Protein AF-A0A2E0WZF7-F1 (afdb_monomer)

Foldseek 3Di:
DDDDDDQDWDWDPPPPPDDPPDDPPLLQDVVSIFTFDSALDFDHDGAADLVGRVDGFTKDKDKKKKKWFQLAAADPVCLVVLQVLLVVLVVLLQQQCNPPDPDRGSCQQFKAFFDDCDPPPDNSRRVSIRPDDCNRWWDDKDWDKDWDQDPPRRTTMMIIMIMTTTRTHIDTDPVRVFVSSLVSSLVSLCVVCVVPVVSSVSRRGPTIDMDIDPPPDPPPDCPSVNVVCVVVVVVVVVVPDDDDDDDD

Secondary structure (DSSP, 8-state):
-PPPP-----------TTS-S---SGGGSGGG---B-S-SEETTEE-EETTEEEEEPBPEEEEEEEEEEEEEE--GGGHHHHHHHHHHHHHHHHSTT-TT---S-GGGGGEEES---BTTB-HHHHHTTTT--HHHHEEEEEEEEEEEE-TTT-EEEEEEEEEEEESS-EEE-HHHHHHHHHHHHHHHHHHHTTT-HHHHHHH--S--EEEEE-----TTS--HHHHHHHHHHHHHHHTT--------

Solvent-accessible surface area (backbone atoms only — not comparable to full-atom values): 14689 Å² total; per-residue (Å²): 136,81,83,73,86,82,80,74,72,61,75,59,77,76,77,66,92,78,68,72,98,70,86,76,64,29,84,80,30,76,94,48,33,55,48,37,46,82,45,38,62,36,83,94,44,80,41,53,18,89,92,45,70,93,38,37,16,50,57,41,79,50,67,42,28,39,38,43,34,55,80,43,65,51,52,84,91,47,41,67,62,54,45,50,46,50,50,51,32,53,50,54,48,56,37,57,59,47,95,86,51,93,53,79,45,32,57,56,70,34,52,41,48,23,53,75,76,46,92,88,49,63,64,66,66,24,56,75,24,52,82,64,50,62,84,51,35,48,78,45,78,46,82,47,76,50,69,51,62,42,86,89,68,32,26,41,33,32,44,35,44,38,39,38,35,27,47,67,44,82,36,77,34,61,71,54,42,40,53,50,50,33,53,45,37,40,52,49,40,45,62,77,25,62,91,36,59,70,59,30,59,72,66,54,52,93,60,49,53,72,45,80,43,78,65,83,73,64,82,88,55,83,45,75,64,52,57,48,45,55,64,54,50,54,52,62,65,62,71,71,72,72,82,81,81,81,83,131

Radius of gyration: 24.02 Å; Cα contacts (8 Å, |Δi|>4): 352; chains: 1; bounding box: 95×45×54 Å

Mean predicted aligned error: 11.44 Å

Sequence (248 aa):
MSAGPSVRFQSVLARDRGAGRGDNGAWRYPGFVIQRAPATRLGDSDYYDPRNPNLPRRRVESNFHILFNTLKSVSFLERQKMMEILAETLQIMKDPGFPDDPNPNGIAQFVRFGGKAARGFDATHASSYRGDKFHDVVQDVDWAQSVEIGEQQNRLHAHVDLRFIHYSQIQIDIPKINQIFVRTFNRILRREFLHFPALASKYTLTKAFIHLGNNRNSVEAESNWDLIRRQYGQKATASTASPVKMET

pLDDT: mean 78.7, std 21.03, range [28.64, 98.19]

Structure (mmCIF, N/CA/C/O backbone):
data_AF-A0A2E0WZF7-F1
#
_entry.id   AF-A0A2E0WZF7-F1
#
loop_
_atom_site.group_PDB
_atom_site.id
_atom_site.type_symbol
_atom_site.label_atom_id
_atom_site.label_alt_id
_atom_site.label_comp_id
_atom_site.label_asym_id
_atom_site.label_entity_id
_atom_site.label_seq_id
_atom_site.pdbx_PDB_ins_code
_atom_site.Cartn_x
_atom_site.Cartn_y
_atom_site.Cartn_z
_atom_site.occupancy
_atom_site.B_iso_or_equiv
_atom_site.auth_seq_id
_atom_site.auth_comp_id
_atom_site.auth_asym_id
_atom_site.auth_atom_id
_atom_site.pdbx_PDB_model_num
ATOM 1 N N . MET A 1 1 ? -9.742 -23.984 -18.557 1.00 38.34 1 MET A N 1
ATOM 2 C CA . MET A 1 1 ? -8.677 -23.181 -17.920 1.00 38.34 1 MET A CA 1
ATOM 3 C C . MET A 1 1 ? -7.643 -22.860 -18.990 1.00 38.34 1 MET A C 1
ATOM 5 O O . MET A 1 1 ? -6.890 -23.744 -19.370 1.00 38.34 1 MET A O 1
ATOM 9 N N . SER A 1 2 ? -7.693 -21.665 -19.580 1.00 28.64 2 SER A N 1
ATOM 10 C CA . SER A 1 2 ? -6.757 -21.247 -20.632 1.00 28.64 2 SER A CA 1
ATOM 11 C C . SER A 1 2 ? -5.477 -20.705 -19.998 1.00 28.64 2 SER A C 1
ATOM 13 O O . SER A 1 2 ? -5.539 -19.753 -19.221 1.00 28.64 2 SER A O 1
ATOM 15 N N . ALA A 1 3 ? -4.330 -21.299 -20.326 1.00 34.09 3 ALA A N 1
ATOM 16 C CA . ALA A 1 3 ? -3.029 -20.736 -19.987 1.00 34.09 3 ALA A CA 1
ATOM 17 C C . ALA A 1 3 ? -2.897 -19.353 -20.648 1.00 34.09 3 ALA A C 1
ATOM 19 O O . ALA A 1 3 ? -3.030 -19.232 -21.866 1.00 34.09 3 ALA A O 1
ATOM 20 N N . GLY A 1 4 ? -2.697 -18.309 -19.840 1.00 31.27 4 GLY A N 1
ATOM 21 C CA . GLY A 1 4 ? -2.444 -16.957 -20.338 1.00 31.27 4 GLY A CA 1
ATOM 22 C C . GLY A 1 4 ? -1.153 -16.895 -21.170 1.00 31.27 4 GLY A C 1
ATOM 23 O O . GLY A 1 4 ? -0.277 -17.750 -21.014 1.00 31.27 4 GLY A O 1
ATOM 24 N N . PRO A 1 5 ? -1.018 -15.908 -22.072 1.00 35.44 5 PRO A N 1
ATOM 25 C CA . PRO A 1 5 ? 0.134 -15.801 -22.957 1.00 35.44 5 PRO A CA 1
ATOM 26 C C . PRO A 1 5 ? 1.440 -15.658 -22.162 1.00 35.44 5 PRO A C 1
ATOM 28 O O . PRO A 1 5 ? 1.591 -14.775 -21.319 1.00 35.44 5 PRO A O 1
ATOM 31 N N . SER A 1 6 ? 2.402 -16.534 -22.459 1.00 33.78 6 SER A N 1
ATOM 32 C CA . SER A 1 6 ? 3.768 -16.461 -21.940 1.00 33.78 6 SER A CA 1
ATOM 33 C C . SER A 1 6 ? 4.461 -15.213 -22.499 1.00 33.78 6 SER A C 1
ATOM 35 O O . SER A 1 6 ? 4.795 -15.149 -23.683 1.00 33.78 6 SER A O 1
ATOM 37 N N . VAL A 1 7 ? 4.663 -14.202 -21.653 1.00 42.97 7 VAL A N 1
ATOM 38 C CA . VAL A 1 7 ? 5.413 -12.991 -22.008 1.00 42.97 7 VAL A CA 1
ATOM 39 C C . VAL A 1 7 ? 6.904 -13.343 -22.057 1.00 42.97 7 VAL A C 1
ATOM 41 O O . VAL A 1 7 ? 7.538 -13.560 -21.025 1.00 42.97 7 VAL A O 1
ATOM 44 N N . ARG A 1 8 ? 7.482 -13.418 -23.263 1.00 42.34 8 ARG A N 1
ATOM 45 C CA . ARG A 1 8 ? 8.934 -13.572 -23.449 1.00 42.34 8 ARG A CA 1
ATOM 46 C C . ARG A 1 8 ? 9.635 -12.243 -23.157 1.00 42.34 8 ARG A C 1
ATOM 48 O O . ARG A 1 8 ? 9.437 -11.267 -23.875 1.00 42.34 8 ARG A O 1
ATOM 55 N N . PHE A 1 9 ? 10.482 -12.213 -22.131 1.00 46.19 9 PHE A N 1
ATOM 56 C CA . PHE A 1 9 ? 11.330 -11.058 -21.829 1.00 46.19 9 PHE A CA 1
ATOM 57 C C . PHE A 1 9 ? 12.478 -10.949 -22.841 1.00 46.19 9 PHE A C 1
ATOM 59 O O . PHE A 1 9 ? 13.204 -11.917 -23.068 1.00 46.19 9 PHE A O 1
ATOM 66 N N . GLN A 1 10 ? 12.684 -9.763 -23.421 1.00 48.94 10 GLN A N 1
ATOM 67 C CA . GLN A 1 10 ? 13.891 -9.473 -24.195 1.00 48.94 10 GLN A CA 1
ATOM 68 C C . GLN A 1 10 ? 15.062 -9.231 -23.232 1.00 48.94 10 GLN A C 1
ATOM 70 O O . GLN A 1 10 ? 15.169 -8.175 -22.607 1.00 48.94 10 GLN A O 1
ATOM 75 N N . SER A 1 11 ? 15.952 -10.214 -23.094 1.00 46.94 11 SER A N 1
ATOM 76 C CA . SER A 1 11 ? 17.229 -10.031 -22.404 1.00 46.94 11 SER A CA 1
ATOM 77 C C . SER A 1 11 ? 18.254 -9.456 -23.382 1.00 46.94 11 SER A C 1
ATOM 79 O O . SER A 1 11 ? 18.753 -10.172 -24.250 1.00 46.94 11 SER A O 1
ATOM 81 N N . VAL A 1 12 ? 18.604 -8.178 -23.242 1.00 51.38 12 VAL A N 1
ATOM 82 C CA . VAL A 1 12 ? 19.779 -7.632 -23.931 1.00 51.38 12 VAL A CA 1
ATOM 83 C C . VAL A 1 12 ? 20.997 -8.006 -23.094 1.00 51.38 12 VAL A C 1
ATOM 85 O O . VAL A 1 12 ? 21.219 -7.435 -22.027 1.00 51.38 12 VAL A O 1
ATOM 88 N N . LEU A 1 13 ? 21.765 -9.004 -23.539 1.00 42.78 13 LEU A N 1
ATOM 89 C CA . LEU A 1 13 ? 23.038 -9.348 -22.910 1.00 42.78 13 LEU A CA 1
ATOM 90 C C . LEU A 1 13 ? 23.959 -8.128 -22.982 1.00 42.78 13 LEU A C 1
ATOM 92 O O . LEU A 1 13 ? 24.438 -7.770 -24.054 1.00 42.78 13 LEU A O 1
ATOM 96 N N . ALA A 1 14 ? 24.241 -7.513 -21.833 1.00 46.62 14 ALA A N 1
ATOM 97 C CA . ALA A 1 14 ? 25.310 -6.534 -21.690 1.00 46.62 14 ALA A CA 1
ATOM 98 C C . ALA A 1 14 ? 26.666 -7.261 -21.780 1.00 46.62 14 ALA A C 1
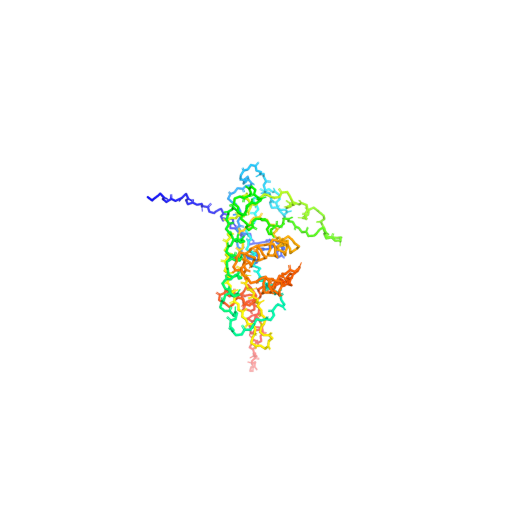ATOM 100 O O . ALA A 1 14 ? 27.359 -7.458 -20.785 1.00 46.62 14 ALA A O 1
ATOM 101 N N . ARG A 1 15 ? 27.020 -7.745 -22.973 1.00 42.47 15 ARG A N 1
ATOM 102 C CA . ARG A 1 15 ? 28.336 -8.316 -23.286 1.00 42.47 15 ARG A CA 1
ATOM 103 C C . ARG A 1 15 ? 29.198 -7.297 -24.031 1.00 42.47 15 ARG A C 1
ATOM 105 O O . ARG A 1 15 ? 29.823 -7.639 -25.020 1.00 42.47 15 ARG A O 1
ATOM 112 N N . ASP A 1 16 ? 29.305 -6.084 -23.499 1.00 43.00 16 ASP A N 1
ATOM 113 C CA . ASP A 1 16 ? 30.418 -5.200 -23.851 1.00 43.00 16 ASP A CA 1
ATOM 114 C C . ASP A 1 16 ? 31.518 -5.348 -22.801 1.00 43.00 16 ASP A C 1
ATOM 116 O O . ASP A 1 16 ? 31.585 -4.636 -21.798 1.00 43.00 16 ASP A O 1
ATOM 120 N N . ARG A 1 17 ? 32.398 -6.328 -23.034 1.00 41.16 17 ARG A N 1
ATOM 121 C CA . ARG A 1 17 ? 33.702 -6.425 -22.367 1.00 41.16 17 ARG A CA 1
ATOM 122 C C . ARG A 1 17 ? 34.611 -5.335 -22.948 1.00 41.16 17 ARG A C 1
ATOM 124 O O . ARG A 1 17 ? 35.460 -5.628 -23.778 1.00 41.16 17 ARG A O 1
ATOM 131 N N . GLY A 1 18 ? 34.408 -4.080 -22.561 1.00 39.91 18 GLY A N 1
ATOM 132 C CA . GLY A 1 18 ? 35.281 -2.996 -23.027 1.00 39.91 18 GLY A CA 1
ATOM 133 C C . GLY A 1 18 ? 34.852 -1.579 -22.663 1.00 39.91 18 GLY A C 1
ATOM 134 O O . GLY A 1 18 ? 35.700 -0.696 -22.605 1.00 39.91 18 GLY A O 1
ATOM 135 N N . ALA A 1 19 ? 33.578 -1.344 -22.349 1.00 40.78 19 ALA A N 1
ATOM 136 C CA . ALA A 1 19 ? 33.143 -0.047 -21.847 1.00 40.78 19 ALA A CA 1
ATOM 137 C C . ALA A 1 19 ? 33.387 0.027 -20.333 1.00 40.78 19 ALA A C 1
ATOM 139 O O . ALA A 1 19 ? 33.004 -0.876 -19.587 1.00 40.78 19 ALA A O 1
ATOM 140 N N . GLY A 1 20 ? 34.058 1.088 -19.881 1.00 40.59 20 GLY A N 1
ATOM 141 C CA . GLY A 1 20 ? 34.338 1.342 -18.470 1.00 40.59 20 GLY A CA 1
ATOM 142 C C . GLY A 1 20 ? 33.088 1.270 -17.586 1.00 40.59 20 GLY A C 1
ATOM 143 O O . GLY A 1 20 ? 31.959 1.264 -18.069 1.00 40.59 20 GLY A O 1
ATOM 144 N N . ARG A 1 21 ? 33.298 1.220 -1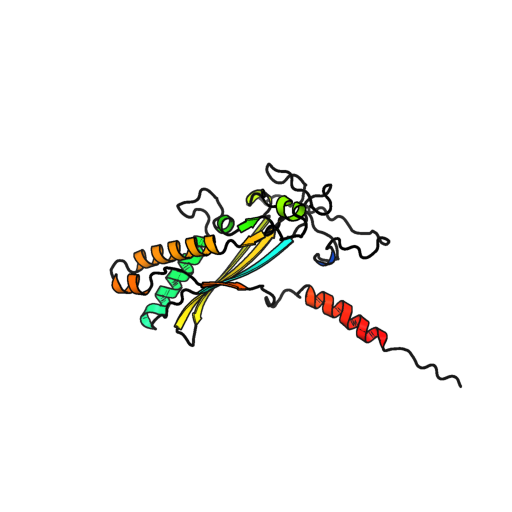6.265 1.00 44.16 21 ARG A N 1
ATOM 145 C CA . ARG A 1 21 ? 32.261 1.229 -15.213 1.00 44.16 21 ARG A CA 1
ATOM 146 C C . ARG A 1 21 ? 31.427 2.528 -15.219 1.00 44.16 21 ARG A C 1
ATOM 148 O O . ARG A 1 21 ? 31.430 3.275 -14.249 1.00 44.16 21 ARG A O 1
ATOM 155 N N . GLY A 1 22 ? 30.720 2.800 -16.307 1.00 45.97 22 GLY A N 1
ATOM 156 C CA . GLY A 1 22 ? 29.803 3.911 -16.494 1.00 45.97 22 GLY A CA 1
ATOM 157 C C . GLY A 1 22 ? 28.383 3.463 -16.183 1.00 45.97 22 GLY A C 1
ATOM 158 O O . GLY A 1 22 ? 27.680 2.942 -17.039 1.00 45.97 22 GLY A O 1
ATOM 159 N N . ASP A 1 23 ? 28.017 3.574 -14.911 1.00 58.59 23 ASP A N 1
ATOM 160 C CA . ASP A 1 23 ? 26.785 4.190 -14.394 1.00 58.59 23 ASP A CA 1
ATOM 161 C C . ASP A 1 23 ? 25.401 3.924 -15.044 1.00 58.59 23 ASP A C 1
ATOM 163 O O . ASP A 1 23 ? 24.409 4.604 -14.769 1.00 58.59 23 ASP A O 1
ATOM 167 N N . ASN A 1 24 ? 25.247 2.869 -15.841 1.00 67.38 24 ASN A N 1
ATOM 168 C CA . ASN A 1 24 ? 23.956 2.491 -16.419 1.00 67.38 24 ASN A CA 1
ATOM 169 C C . ASN A 1 24 ? 23.029 1.798 -15.412 1.00 67.38 24 ASN A C 1
ATOM 171 O O . ASN A 1 24 ? 21.985 1.295 -15.802 1.00 67.38 24 ASN A O 1
ATOM 175 N N . GLY A 1 25 ? 23.361 1.745 -14.119 1.00 72.12 25 GLY A N 1
ATOM 176 C CA . GLY A 1 25 ? 22.507 1.150 -13.081 1.00 72.12 25 GLY A CA 1
ATOM 177 C C . GLY A 1 25 ? 22.297 -0.369 -13.191 1.00 72.12 25 GLY A C 1
ATOM 178 O O . GLY A 1 25 ? 21.437 -0.905 -12.497 1.00 72.12 25 GLY A O 1
ATOM 179 N N . ALA A 1 26 ? 23.069 -1.064 -14.035 1.00 81.00 26 ALA A N 1
ATOM 180 C CA . ALA A 1 26 ? 22.943 -2.504 -14.292 1.00 81.00 26 ALA A CA 1
ATOM 181 C C . ALA A 1 26 ? 23.199 -3.382 -13.050 1.00 81.00 26 ALA A C 1
ATOM 183 O O . ALA A 1 26 ? 22.660 -4.477 -12.949 1.00 81.00 26 ALA A O 1
ATOM 184 N N . TRP A 1 27 ? 23.949 -2.875 -12.065 1.00 80.38 27 TRP A N 1
ATOM 185 C CA . TRP A 1 27 ? 24.192 -3.533 -10.773 1.00 80.38 27 TRP A CA 1
ATOM 186 C C . TRP A 1 27 ? 22.916 -3.826 -9.968 1.00 80.38 27 TRP A C 1
ATOM 188 O O . TRP A 1 27 ? 22.936 -4.627 -9.041 1.00 80.38 27 TRP A O 1
ATOM 198 N N . ARG A 1 28 ? 21.792 -3.184 -10.306 1.00 78.94 28 ARG A N 1
ATOM 199 C CA . ARG A 1 28 ? 20.495 -3.420 -9.658 1.00 78.94 28 ARG A CA 1
ATOM 200 C C . ARG A 1 28 ? 19.806 -4.704 -10.117 1.00 78.94 28 ARG A C 1
ATOM 202 O O . ARG A 1 28 ? 18.782 -5.055 -9.548 1.00 78.94 28 ARG A O 1
ATOM 209 N N . TYR A 1 29 ? 20.332 -5.362 -11.148 1.00 80.44 29 TYR A N 1
ATOM 210 C CA . TYR A 1 29 ? 19.664 -6.460 -11.831 1.00 80.44 29 TYR A CA 1
ATOM 211 C C . TYR A 1 29 ? 20.433 -7.775 -11.664 1.00 80.44 29 TYR A C 1
ATOM 213 O O . TYR A 1 29 ? 21.671 -7.759 -11.670 1.00 80.44 29 TYR A O 1
ATOM 221 N N . PRO A 1 30 ? 19.729 -8.920 -11.589 1.00 78.69 30 PRO A N 1
ATOM 222 C CA . PRO A 1 30 ? 20.363 -10.232 -11.570 1.00 78.69 30 PRO A CA 1
ATOM 223 C C . PRO A 1 30 ? 21.321 -10.421 -12.751 1.00 78.69 30 PRO A C 1
ATOM 225 O O . PRO A 1 30 ? 20.999 -10.095 -13.895 1.00 78.69 30 PRO A O 1
ATOM 228 N N . GLY A 1 31 ? 22.525 -10.922 -12.470 1.00 83.25 31 GLY A N 1
ATOM 229 C CA . GLY A 1 31 ? 23.551 -11.154 -13.491 1.00 83.25 31 GLY A CA 1
ATOM 230 C C . GLY A 1 31 ? 24.061 -9.890 -14.194 1.00 83.25 31 GLY A C 1
ATOM 231 O O . GLY A 1 31 ? 24.689 -10.010 -15.241 1.00 83.25 31 GLY A O 1
ATOM 232 N N . PHE A 1 32 ? 23.800 -8.693 -13.649 1.00 82.94 32 PHE A N 1
ATOM 233 C CA . PHE A 1 32 ? 24.121 -7.401 -14.272 1.00 82.94 32 PHE A CA 1
ATOM 234 C C . PHE A 1 32 ? 23.428 -7.177 -15.630 1.00 82.94 32 PHE A C 1
ATOM 236 O O . PHE A 1 32 ? 23.879 -6.364 -16.439 1.00 82.94 32 PHE A O 1
ATOM 243 N N . VAL A 1 33 ? 22.318 -7.880 -15.889 1.00 85.31 33 VAL A N 1
ATOM 244 C CA . VAL A 1 33 ? 21.546 -7.773 -17.135 1.00 85.31 33 VAL A CA 1
ATOM 245 C C . VAL A 1 33 ? 20.298 -6.933 -16.889 1.00 85.31 33 VAL A C 1
ATOM 247 O O . VAL A 1 33 ? 19.392 -7.355 -16.174 1.00 85.31 33 VAL A O 1
ATOM 250 N N . ILE A 1 34 ? 20.230 -5.745 -17.498 1.00 88.00 34 ILE A N 1
ATOM 251 C CA . ILE A 1 34 ? 19.054 -4.870 -17.388 1.00 88.00 34 ILE A CA 1
ATOM 252 C C . ILE A 1 34 ? 17.847 -5.584 -17.995 1.00 88.00 34 ILE A C 1
ATOM 254 O O . ILE A 1 34 ? 17.781 -5.817 -19.201 1.00 88.00 34 ILE A O 1
ATOM 258 N N . GLN A 1 35 ? 16.873 -5.884 -17.145 1.00 91.06 35 GLN A N 1
ATOM 259 C CA . GLN A 1 35 ? 15.567 -6.369 -17.565 1.00 91.06 35 GLN A CA 1
ATOM 260 C C . GLN A 1 35 ? 14.732 -5.184 -18.048 1.00 91.06 35 GLN A C 1
ATOM 262 O O . GLN A 1 35 ? 14.759 -4.110 -17.442 1.00 91.06 35 GLN A O 1
ATOM 267 N N . ARG A 1 36 ? 13.997 -5.366 -19.144 1.00 93.31 36 ARG A N 1
ATOM 268 C CA . ARG A 1 36 ? 13.221 -4.305 -19.792 1.00 93.31 36 ARG A CA 1
ATOM 269 C C . ARG A 1 36 ? 11.763 -4.705 -19.968 1.00 93.31 36 ARG A C 1
ATOM 271 O O . ARG A 1 36 ? 11.427 -5.888 -19.925 1.00 93.31 36 ARG A O 1
ATOM 278 N N . ALA A 1 37 ? 10.929 -3.695 -20.170 1.00 95.44 37 ALA A N 1
ATOM 279 C CA . ALA A 1 37 ? 9.592 -3.848 -20.707 1.00 95.44 37 ALA A CA 1
ATOM 280 C C . ALA A 1 37 ? 9.645 -4.601 -22.051 1.00 95.44 37 ALA A C 1
ATOM 282 O O . ALA A 1 37 ? 10.644 -4.493 -22.772 1.00 95.44 37 ALA A O 1
ATOM 283 N N . PRO A 1 38 ? 8.591 -5.356 -22.403 1.00 95.25 38 PRO A N 1
ATOM 284 C CA . PRO A 1 38 ? 8.569 -6.153 -23.630 1.00 95.25 38 PRO A CA 1
ATOM 285 C C . PRO A 1 38 ? 8.631 -5.301 -24.909 1.00 95.25 38 PRO A C 1
ATOM 287 O O . PRO A 1 38 ? 9.114 -5.781 -25.931 1.00 95.25 38 PRO A O 1
ATOM 290 N N . ALA A 1 39 ? 8.164 -4.051 -24.849 1.00 96.62 39 ALA A N 1
ATOM 291 C CA . ALA A 1 39 ? 8.200 -3.079 -25.936 1.00 96.62 39 ALA A CA 1
ATOM 292 C C . ALA A 1 39 ? 8.249 -1.649 -25.374 1.00 96.62 39 ALA A C 1
ATOM 294 O O . ALA A 1 39 ? 8.017 -1.434 -24.183 1.00 96.62 39 ALA A O 1
ATOM 295 N N . THR A 1 40 ? 8.556 -0.671 -26.230 1.00 95.19 40 THR A N 1
ATOM 296 C CA . THR A 1 40 ? 8.423 0.757 -25.896 1.00 95.19 40 THR A CA 1
ATOM 297 C C . THR A 1 40 ? 6.957 1.152 -25.766 1.00 95.19 40 THR A C 1
ATOM 299 O O . THR A 1 40 ? 6.612 1.901 -24.863 1.00 95.19 40 THR A O 1
ATOM 302 N N . ARG A 1 41 ? 6.077 0.602 -26.603 1.00 96.38 41 ARG A N 1
ATOM 303 C CA . ARG A 1 41 ? 4.633 0.818 -26.505 1.00 96.38 41 ARG A CA 1
ATOM 304 C C . ARG A 1 41 ? 4.009 -0.119 -25.471 1.00 96.38 41 ARG A C 1
ATOM 306 O O . ARG A 1 41 ? 4.065 -1.336 -25.645 1.00 96.38 41 ARG A O 1
ATOM 313 N N . LEU A 1 42 ? 3.407 0.440 -24.422 1.00 93.62 42 LEU A N 1
ATOM 314 C CA . LEU A 1 42 ? 2.636 -0.294 -23.411 1.00 93.62 42 LEU A CA 1
ATOM 315 C C . LEU A 1 42 ? 1.230 0.309 -23.359 1.00 93.62 42 LEU A C 1
ATOM 317 O O . LEU A 1 42 ? 1.088 1.519 -23.196 1.00 93.62 42 LEU A O 1
ATOM 321 N N . GLY A 1 43 ? 0.206 -0.521 -23.564 1.00 91.38 43 GLY A N 1
ATOM 322 C CA . GLY A 1 43 ? -1.157 -0.033 -23.781 1.00 91.38 43 GLY A CA 1
ATOM 323 C C . GLY A 1 43 ? -1.220 0.955 -24.951 1.00 91.38 43 GLY A C 1
ATOM 324 O O . GLY A 1 43 ? -0.795 0.644 -26.070 1.00 91.38 43 GLY A O 1
ATOM 325 N N . ASP A 1 44 ? -1.710 2.161 -24.674 1.00 91.12 44 ASP A N 1
ATOM 326 C CA . ASP A 1 44 ? -1.920 3.209 -25.682 1.00 91.12 44 ASP A CA 1
ATOM 327 C C . ASP A 1 44 ? -0.787 4.240 -25.763 1.00 91.12 44 ASP A C 1
ATOM 329 O O . ASP A 1 44 ? -0.874 5.178 -26.558 1.00 91.12 44 ASP A O 1
ATOM 333 N N . SER A 1 45 ? 0.263 4.099 -24.951 1.00 94.31 45 SER A N 1
ATOM 334 C CA . SER A 1 45 ? 1.306 5.120 -24.815 1.00 94.31 45 SER A CA 1
ATOM 335 C C . SER A 1 45 ? 2.706 4.545 -25.056 1.00 94.31 45 SER A C 1
ATOM 337 O O . SER A 1 45 ? 2.969 3.365 -24.811 1.00 94.31 45 SER A O 1
ATOM 339 N N . ASP A 1 46 ? 3.627 5.398 -25.507 1.00 95.38 46 ASP A N 1
ATOM 340 C CA . ASP A 1 46 ? 5.035 5.034 -25.661 1.00 95.38 46 ASP A CA 1
ATOM 341 C C . ASP A 1 46 ? 5.853 5.428 -24.423 1.00 95.38 46 ASP A C 1
ATOM 343 O O . ASP A 1 46 ? 5.832 6.568 -23.956 1.00 95.38 46 ASP A O 1
ATOM 347 N N . TYR A 1 47 ? 6.622 4.469 -23.919 1.00 93.75 47 TYR A N 1
ATOM 348 C CA . TYR A 1 47 ? 7.427 4.550 -22.712 1.00 93.75 47 TYR A CA 1
ATOM 349 C C . TYR A 1 47 ? 8.882 4.184 -23.009 1.00 93.75 47 TYR A C 1
ATOM 351 O O . TYR A 1 47 ? 9.250 3.016 -23.173 1.00 93.75 47 TYR A O 1
ATOM 359 N N . TYR A 1 48 ? 9.739 5.200 -22.994 1.00 94.12 48 TYR A N 1
ATOM 360 C CA . TYR A 1 48 ? 11.170 5.062 -23.253 1.00 94.12 48 TYR A CA 1
ATOM 361 C C . TYR A 1 48 ? 11.991 5.142 -21.965 1.00 94.12 48 TYR A C 1
ATOM 363 O O . TYR A 1 48 ? 11.600 5.795 -20.991 1.00 94.12 48 TYR A O 1
ATOM 371 N N . ASP A 1 49 ? 13.130 4.448 -21.942 1.00 90.38 49 ASP A N 1
ATOM 372 C CA . ASP A 1 49 ? 14.118 4.548 -20.867 1.00 90.38 49 ASP A CA 1
ATOM 373 C C . ASP A 1 49 ? 14.728 5.964 -20.864 1.00 90.38 49 ASP A C 1
ATOM 375 O O . ASP A 1 49 ? 15.383 6.337 -21.836 1.00 90.38 49 ASP A O 1
ATOM 379 N N . PRO A 1 50 ? 14.585 6.767 -19.793 1.00 85.31 50 PRO A N 1
ATOM 380 C CA . PRO A 1 50 ? 15.082 8.147 -19.795 1.00 85.31 50 PRO A CA 1
ATOM 381 C C . PRO A 1 50 ? 16.609 8.239 -19.868 1.00 85.31 50 PRO A C 1
ATOM 383 O O . PRO A 1 50 ? 17.144 9.300 -20.162 1.00 85.31 50 PRO A O 1
ATOM 386 N N . ARG A 1 51 ? 17.330 7.142 -19.602 1.00 84.06 51 ARG A N 1
ATOM 387 C CA . ARG A 1 51 ? 18.789 7.081 -19.768 1.00 84.06 51 ARG A CA 1
ATOM 388 C C . ARG A 1 51 ? 19.210 6.579 -21.148 1.00 84.06 51 ARG A C 1
ATOM 390 O O . ARG A 1 51 ? 20.372 6.719 -21.508 1.00 84.06 51 ARG A O 1
ATOM 397 N N . ASN A 1 52 ? 18.307 5.940 -21.888 1.00 87.62 52 ASN A N 1
ATOM 398 C CA . ASN A 1 52 ? 18.534 5.518 -23.265 1.00 87.62 52 ASN A CA 1
ATOM 399 C C . ASN A 1 52 ? 17.199 5.566 -24.026 1.00 87.62 52 ASN A C 1
ATOM 401 O O . ASN A 1 52 ? 16.503 4.548 -24.090 1.00 87.62 52 ASN A O 1
ATOM 405 N N . PRO A 1 53 ? 16.841 6.732 -24.595 1.00 88.06 53 PRO A N 1
ATOM 406 C CA . PRO A 1 53 ? 15.521 6.965 -25.180 1.00 88.06 53 PRO A CA 1
ATOM 407 C C . PRO A 1 53 ? 15.152 6.047 -26.347 1.00 88.06 53 PRO A C 1
ATOM 409 O O . PRO A 1 53 ? 13.996 6.007 -26.731 1.00 88.06 53 PRO A O 1
ATOM 412 N N . ASN A 1 54 ? 16.098 5.288 -26.905 1.00 91.88 54 ASN A N 1
ATOM 413 C CA . ASN A 1 54 ? 15.834 4.345 -27.994 1.00 91.88 54 ASN A CA 1
ATOM 414 C C . ASN A 1 54 ? 15.462 2.940 -27.498 1.00 91.88 54 ASN A C 1
ATOM 416 O O . ASN A 1 54 ? 15.236 2.041 -28.305 1.00 91.88 54 ASN A O 1
ATOM 420 N N . LEU A 1 55 ? 15.443 2.717 -26.181 1.00 93.44 55 LEU A N 1
ATOM 421 C CA . LEU A 1 55 ? 15.182 1.411 -25.587 1.00 93.44 55 LEU A CA 1
ATOM 422 C C . LEU A 1 55 ? 13.900 1.414 -24.743 1.00 93.44 55 LEU A C 1
ATOM 424 O O . LEU A 1 55 ? 13.585 2.421 -24.100 1.00 93.44 55 LEU A O 1
ATOM 428 N N . PRO A 1 56 ? 13.198 0.264 -24.661 1.00 95.56 56 PRO A N 1
ATOM 429 C CA . PRO A 1 56 ? 12.099 0.085 -23.723 1.00 95.56 56 PRO A CA 1
ATOM 430 C C . PRO A 1 56 ? 12.535 0.372 -22.289 1.00 95.56 56 PRO A C 1
ATOM 432 O O . PRO A 1 56 ? 13.687 0.113 -21.905 1.00 95.56 56 PRO A O 1
ATOM 435 N N . ARG A 1 57 ? 11.597 0.857 -21.473 1.00 93.56 57 ARG A N 1
ATOM 436 C CA . ARG A 1 57 ? 11.847 1.130 -20.057 1.00 93.56 57 ARG A CA 1
ATOM 437 C C . ARG A 1 57 ? 12.354 -0.082 -19.298 1.00 93.56 57 ARG A C 1
ATOM 439 O O . ARG A 1 57 ? 12.112 -1.233 -19.649 1.00 93.56 57 ARG A O 1
ATOM 446 N N . ARG A 1 58 ? 13.084 0.194 -18.225 1.00 93.81 58 ARG A N 1
ATOM 447 C CA . ARG A 1 58 ? 13.685 -0.841 -17.388 1.00 93.81 58 ARG A CA 1
ATOM 448 C C . ARG A 1 58 ? 12.666 -1.365 -16.388 1.00 93.81 58 ARG A C 1
ATOM 450 O O . ARG A 1 58 ? 11.885 -0.587 -15.848 1.00 93.81 58 ARG A O 1
ATOM 457 N N . ARG A 1 59 ? 12.708 -2.668 -16.130 1.00 93.75 59 ARG A N 1
ATOM 458 C CA . ARG A 1 59 ? 11.921 -3.321 -15.084 1.00 93.75 59 ARG A CA 1
ATOM 459 C C . ARG A 1 59 ? 12.505 -2.963 -13.721 1.00 93.75 59 ARG A C 1
ATOM 461 O O . ARG A 1 59 ? 13.691 -3.149 -13.488 1.00 93.75 59 ARG A O 1
ATOM 468 N N . VAL A 1 60 ? 11.683 -2.465 -12.816 1.00 91.25 60 VAL A N 1
ATOM 469 C CA . VAL A 1 60 ? 12.078 -2.076 -11.464 1.00 91.25 60 VAL A CA 1
ATOM 470 C C . VAL A 1 60 ? 11.171 -2.782 -10.471 1.00 91.25 60 VAL A C 1
ATOM 472 O O . VAL A 1 60 ? 9.984 -2.978 -10.727 1.00 91.25 60 VAL A O 1
ATOM 475 N N . GLU A 1 61 ? 11.754 -3.169 -9.344 1.00 91.62 61 GLU A N 1
ATOM 476 C CA . GLU A 1 61 ? 11.018 -3.635 -8.180 1.00 91.62 61 GLU A CA 1
ATOM 477 C C . GLU A 1 61 ? 11.096 -2.568 -7.084 1.00 91.62 61 GLU A C 1
ATOM 479 O O . GLU A 1 61 ? 12.191 -2.114 -6.737 1.00 91.62 61 GLU A O 1
ATOM 484 N N . SER A 1 62 ? 9.940 -2.154 -6.566 1.00 90.31 62 SER A N 1
ATOM 485 C CA . SER A 1 62 ? 9.836 -1.208 -5.452 1.00 90.31 62 SER A CA 1
ATOM 486 C C . SER A 1 62 ? 9.089 -1.850 -4.296 1.00 90.31 62 SER A C 1
ATOM 488 O O . SER A 1 62 ? 7.979 -2.342 -4.477 1.00 90.31 62 SER A O 1
ATOM 490 N N . ASN A 1 63 ? 9.691 -1.793 -3.110 1.00 92.56 63 ASN A N 1
ATOM 491 C CA . ASN A 1 63 ? 9.146 -2.347 -1.877 1.00 92.56 63 ASN A CA 1
ATOM 492 C C . ASN A 1 63 ? 8.868 -1.212 -0.884 1.00 92.56 63 ASN A C 1
ATOM 494 O O . ASN A 1 63 ? 9.758 -0.406 -0.597 1.00 92.56 63 ASN A O 1
ATOM 498 N N . PHE A 1 64 ? 7.650 -1.152 -0.354 1.00 92.12 64 PHE A N 1
ATOM 499 C CA . PHE A 1 64 ? 7.210 -0.147 0.610 1.00 92.12 64 PHE A CA 1
ATOM 500 C C . PHE A 1 64 ? 6.648 -0.836 1.848 1.00 92.12 64 PHE A C 1
ATOM 502 O O . PHE A 1 64 ? 5.756 -1.667 1.730 1.00 92.12 64 PHE A O 1
ATOM 509 N N . HIS A 1 65 ? 7.135 -0.445 3.026 1.00 94.81 65 HIS A N 1
ATOM 510 C CA . HIS A 1 65 ? 6.507 -0.810 4.291 1.00 94.81 65 HIS A CA 1
ATOM 511 C C . HIS A 1 65 ? 5.689 0.378 4.792 1.00 94.81 65 HIS A C 1
ATOM 513 O O . HIS A 1 65 ? 6.232 1.471 4.987 1.00 94.81 65 HIS A O 1
ATOM 519 N N . ILE A 1 66 ? 4.391 0.185 4.986 1.00 94.75 66 ILE A N 1
ATOM 520 C CA . ILE A 1 66 ? 3.466 1.219 5.441 1.00 94.75 66 ILE A CA 1
ATOM 521 C C . ILE A 1 66 ? 2.917 0.813 6.803 1.00 94.75 66 ILE A C 1
ATOM 523 O O . ILE A 1 66 ? 2.173 -0.155 6.923 1.00 94.75 66 ILE A O 1
ATOM 527 N N . LEU A 1 67 ? 3.249 1.598 7.824 1.00 96.06 67 LEU A N 1
ATOM 528 C CA . LEU A 1 67 ? 2.648 1.477 9.147 1.00 96.06 67 LEU A CA 1
ATOM 529 C C . LEU A 1 67 ? 1.482 2.458 9.263 1.00 96.06 67 LEU A C 1
ATOM 531 O O . LEU A 1 67 ? 1.682 3.668 9.153 1.00 96.06 67 LEU A O 1
ATOM 535 N N . PHE A 1 68 ? 0.294 1.944 9.554 1.00 96.44 68 PHE A N 1
ATOM 536 C CA . PHE A 1 68 ? -0.899 2.706 9.901 1.00 96.44 68 PHE A CA 1
ATOM 537 C C . PHE A 1 68 ? -1.076 2.714 11.414 1.00 96.44 68 PHE A C 1
ATOM 539 O O . PHE A 1 68 ? -1.442 1.703 12.007 1.00 96.44 68 PHE A O 1
ATOM 546 N N . ASN A 1 69 ? -0.861 3.861 12.053 1.00 95.31 69 ASN A N 1
ATOM 547 C CA . ASN A 1 69 ? -1.086 4.017 13.485 1.00 95.31 69 ASN A CA 1
ATOM 548 C C . ASN A 1 69 ? -2.324 4.885 13.745 1.00 95.31 69 ASN A C 1
ATOM 550 O O . ASN A 1 69 ? -2.364 6.068 13.395 1.00 95.31 69 ASN A O 1
ATOM 554 N N . THR A 1 70 ? -3.339 4.293 14.376 1.00 95.75 70 THR A N 1
ATOM 555 C CA . THR A 1 70 ? -4.603 4.978 14.693 1.00 95.75 70 THR A CA 1
ATOM 556 C C . THR A 1 70 ? -4.504 5.894 15.917 1.00 95.75 70 THR A C 1
ATOM 558 O O . THR A 1 70 ? -5.388 6.718 16.143 1.00 95.75 70 THR A O 1
ATOM 561 N N . LEU A 1 71 ? -3.453 5.733 16.732 1.00 94.12 71 LEU A N 1
ATOM 562 C CA . LEU A 1 71 ? -3.296 6.291 18.081 1.00 94.12 71 LEU A CA 1
ATOM 563 C C . LEU A 1 71 ? -4.412 5.933 19.075 1.00 94.12 71 LEU A C 1
ATOM 565 O O . LEU A 1 71 ? -4.433 6.460 20.189 1.00 94.12 71 LEU A O 1
ATOM 569 N N . LYS A 1 72 ? -5.335 5.037 18.715 1.00 95.69 72 LYS A N 1
ATOM 570 C CA . LYS A 1 72 ? -6.438 4.644 19.588 1.00 95.69 72 LYS A CA 1
ATOM 571 C C . LYS A 1 72 ? -6.002 3.506 20.493 1.00 95.69 72 LYS A C 1
ATOM 573 O O . LYS A 1 72 ? -5.597 2.454 20.008 1.00 95.69 72 LYS A O 1
ATOM 578 N N . SER A 1 73 ? -6.104 3.729 21.802 1.00 96.62 73 SER A N 1
ATOM 579 C CA . SER A 1 73 ? -5.923 2.675 22.798 1.00 96.62 73 SER A CA 1
ATOM 580 C C . SER A 1 73 ? -7.197 1.832 22.899 1.00 96.62 73 SER A C 1
ATOM 582 O O . SER A 1 73 ? -8.308 2.373 22.942 1.00 96.62 73 SER A O 1
ATOM 584 N N . VAL A 1 74 ? -7.051 0.512 22.894 1.00 96.12 74 VAL A N 1
ATOM 585 C CA . VAL A 1 74 ? -8.161 -0.444 22.841 1.00 96.12 74 VAL A CA 1
ATOM 586 C C . VAL A 1 74 ? -8.216 -1.242 24.138 1.00 96.12 74 VAL A C 1
ATOM 588 O O . VAL A 1 74 ? -7.214 -1.831 24.549 1.00 96.12 74 VAL A O 1
ATOM 591 N N . SER A 1 75 ? -9.378 -1.261 24.800 1.00 96.12 75 SER A N 1
ATOM 592 C CA . SER A 1 75 ? -9.544 -2.078 26.006 1.00 96.12 75 SER A CA 1
ATOM 593 C C . SER A 1 75 ? -9.604 -3.559 25.649 1.00 96.12 75 SER A C 1
ATOM 595 O O . SER A 1 75 ? -9.935 -3.912 24.519 1.00 96.12 75 SER A O 1
ATOM 597 N N . PHE A 1 76 ? -9.329 -4.431 26.622 1.00 94.88 76 PHE A N 1
ATOM 598 C CA . PHE A 1 76 ? -9.345 -5.885 26.438 1.00 94.88 76 PHE A CA 1
ATOM 599 C C . PHE A 1 76 ? -10.633 -6.397 25.767 1.00 94.88 76 PHE A C 1
ATOM 601 O O . PHE A 1 76 ? -10.558 -7.182 24.826 1.00 94.88 76 PHE A O 1
ATOM 608 N N . LEU A 1 77 ? -11.794 -5.889 26.193 1.00 95.38 77 LEU A N 1
ATOM 609 C CA . LEU A 1 77 ? -13.107 -6.302 25.684 1.00 95.38 77 LEU A CA 1
ATOM 610 C C . LEU A 1 77 ? -13.349 -5.882 24.225 1.00 95.38 77 LEU A C 1
ATOM 612 O O . LEU A 1 77 ? -14.113 -6.524 23.515 1.00 95.38 77 LEU A O 1
ATOM 616 N N . GLU A 1 78 ? -12.699 -4.810 23.770 1.00 95.44 78 GLU A N 1
ATOM 617 C CA . GLU A 1 78 ? -12.890 -4.239 22.431 1.00 95.44 78 GLU A CA 1
ATOM 618 C C . GLU A 1 78 ? -11.849 -4.760 21.419 1.00 95.44 78 GLU A C 1
ATOM 620 O O . GLU A 1 78 ? -12.017 -4.557 20.216 1.00 95.44 78 GLU A O 1
ATOM 625 N N . ARG A 1 79 ? -10.774 -5.431 21.875 1.00 95.44 79 ARG A N 1
ATOM 626 C CA . ARG A 1 79 ? -9.597 -5.789 21.052 1.00 95.44 79 ARG A CA 1
ATOM 627 C C . ARG A 1 79 ? -9.954 -6.523 19.769 1.00 95.44 79 ARG A C 1
ATOM 629 O O . ARG A 1 79 ? -9.596 -6.062 18.688 1.00 95.44 79 ARG A O 1
ATOM 636 N N . GLN A 1 80 ? -10.670 -7.635 19.905 1.00 96.75 80 GLN A N 1
ATOM 637 C CA . GLN A 1 80 ? -10.993 -8.516 18.786 1.00 96.75 80 GLN A CA 1
ATOM 638 C C . GLN A 1 80 ? -11.793 -7.771 17.712 1.00 96.75 80 GLN A C 1
ATOM 640 O O . GLN A 1 80 ? -11.405 -7.741 16.547 1.00 96.75 80 GLN A O 1
ATOM 645 N N . LYS A 1 81 ? -12.855 -7.070 18.123 1.00 97.31 81 LYS A N 1
ATOM 646 C CA . LYS A 1 81 ? -13.700 -6.302 17.206 1.00 97.31 81 LYS A CA 1
ATOM 647 C C . LYS A 1 81 ? -12.929 -5.162 16.532 1.00 97.31 81 LYS A C 1
ATOM 649 O O . LYS A 1 81 ? -13.087 -4.936 15.338 1.00 97.31 81 LYS A O 1
ATOM 654 N N . MET A 1 82 ? -12.063 -4.456 17.258 1.00 97.81 82 MET A N 1
ATOM 655 C CA . MET A 1 82 ? -11.260 -3.375 16.673 1.00 97.81 82 MET A CA 1
ATOM 656 C C . MET A 1 82 ? -10.212 -3.884 15.673 1.00 97.81 82 MET A C 1
ATOM 658 O O . MET A 1 82 ? -9.968 -3.220 14.665 1.00 97.81 82 MET A O 1
ATOM 662 N N . MET A 1 83 ? -9.620 -5.058 15.916 1.00 97.75 83 MET A N 1
ATOM 663 C CA . MET A 1 83 ? -8.741 -5.726 14.950 1.00 97.75 83 MET A CA 1
ATOM 664 C C . MET A 1 83 ? -9.498 -6.144 13.687 1.00 97.75 83 MET A C 1
ATOM 666 O O . MET A 1 83 ? -8.996 -5.912 12.591 1.00 97.75 83 MET A O 1
ATOM 670 N N . GLU A 1 84 ? -10.710 -6.691 13.824 1.00 98.19 84 GLU A N 1
ATOM 671 C CA . GLU A 1 84 ? -11.582 -7.031 12.689 1.00 98.19 84 GLU A CA 1
ATOM 672 C C . GLU A 1 84 ? -11.904 -5.797 11.837 1.00 98.19 84 GLU A C 1
ATOM 674 O O . GLU A 1 84 ? -11.721 -5.827 10.622 1.00 98.19 84 GLU A O 1
ATOM 679 N N . ILE A 1 85 ? -12.292 -4.683 12.472 1.00 98.12 85 ILE A N 1
ATOM 680 C CA . ILE A 1 85 ? -12.568 -3.410 11.783 1.00 98.12 85 ILE A CA 1
ATOM 681 C C . ILE A 1 85 ? -11.340 -2.929 11.009 1.00 98.12 85 ILE A C 1
ATOM 683 O O . ILE A 1 85 ? -11.456 -2.480 9.866 1.00 98.12 85 ILE A O 1
ATOM 687 N N . LEU A 1 86 ? -10.153 -3.004 11.617 1.00 97.62 86 LEU A N 1
ATOM 688 C CA . LEU A 1 86 ? -8.921 -2.588 10.957 1.00 97.62 86 LEU A CA 1
ATOM 689 C C . LEU A 1 86 ? -8.551 -3.521 9.795 1.00 97.62 86 LEU A C 1
ATOM 691 O O . LEU A 1 86 ? -8.185 -3.034 8.728 1.00 97.62 86 LEU A O 1
ATOM 695 N N . ALA A 1 87 ? -8.685 -4.835 9.968 1.00 97.94 87 ALA A N 1
ATOM 696 C CA . ALA A 1 87 ? -8.414 -5.807 8.914 1.00 97.94 87 ALA A CA 1
ATOM 697 C C . ALA A 1 87 ? -9.365 -5.622 7.720 1.00 97.94 87 ALA A C 1
ATOM 699 O O . ALA A 1 87 ? -8.911 -5.571 6.576 1.00 97.94 87 ALA A O 1
ATOM 700 N N . GLU A 1 88 ? -10.662 -5.429 7.979 1.00 97.06 88 GLU A N 1
ATOM 701 C CA . GLU A 1 88 ? -11.655 -5.127 6.943 1.00 97.06 88 GLU A CA 1
ATOM 702 C C . GLU A 1 88 ? -11.352 -3.791 6.252 1.00 97.06 88 GLU A C 1
ATOM 704 O O . GLU A 1 88 ? -11.455 -3.686 5.031 1.00 97.06 88 GLU A O 1
ATOM 709 N N . THR A 1 89 ? -10.909 -2.777 7.004 1.00 96.44 89 THR A N 1
ATOM 710 C CA . THR A 1 89 ? -10.491 -1.486 6.434 1.00 96.44 89 THR A CA 1
ATOM 711 C C . THR A 1 89 ? -9.409 -1.679 5.378 1.00 96.44 89 THR A C 1
ATOM 713 O O . THR A 1 89 ? -9.522 -1.127 4.282 1.00 96.44 89 THR A O 1
ATOM 716 N N . LEU A 1 90 ? -8.372 -2.461 5.692 1.00 96.06 90 LEU A N 1
ATOM 717 C CA . LEU A 1 90 ? -7.277 -2.716 4.760 1.00 96.06 90 LEU A CA 1
ATOM 718 C C . LEU A 1 90 ? -7.710 -3.592 3.579 1.00 96.06 90 LEU A C 1
ATOM 720 O O . LEU A 1 90 ? -7.285 -3.337 2.454 1.00 96.06 90 LEU A O 1
ATOM 724 N N . GLN A 1 91 ? -8.598 -4.564 3.806 1.00 94.38 91 GLN A N 1
ATOM 725 C CA . GLN A 1 91 ? -9.143 -5.394 2.733 1.00 94.38 91 GLN A CA 1
ATOM 726 C C . GLN A 1 91 ? -9.909 -4.546 1.708 1.00 94.38 91 GLN A C 1
ATOM 728 O O . GLN A 1 91 ? -9.619 -4.607 0.518 1.00 94.38 91 GLN A O 1
ATOM 733 N N . ILE A 1 92 ? -10.794 -3.655 2.166 1.00 92.00 92 ILE A N 1
ATOM 734 C CA . ILE A 1 92 ? -11.521 -2.736 1.278 1.00 92.00 92 ILE A CA 1
ATOM 735 C C . ILE A 1 92 ? -10.564 -1.784 0.541 1.00 92.00 92 ILE A C 1
ATOM 737 O O . ILE A 1 92 ? -10.832 -1.389 -0.590 1.00 92.00 92 ILE A O 1
ATOM 741 N N . MET A 1 93 ? -9.461 -1.376 1.173 1.00 91.50 93 MET A N 1
ATOM 742 C CA . MET A 1 93 ? -8.443 -0.543 0.522 1.00 91.50 93 MET A CA 1
ATOM 743 C C . MET A 1 93 ? -7.690 -1.282 -0.591 1.00 91.50 93 MET A C 1
ATOM 745 O O . MET A 1 93 ? -7.264 -0.646 -1.556 1.00 91.50 93 MET A O 1
ATOM 749 N N . LYS A 1 94 ? -7.516 -2.599 -0.453 1.00 90.75 94 LYS A N 1
ATOM 750 C CA . LYS A 1 94 ? -6.906 -3.468 -1.463 1.00 90.75 94 LYS A CA 1
ATOM 751 C C . LYS A 1 94 ? -7.854 -3.722 -2.639 1.00 90.75 94 LYS A C 1
ATOM 753 O O . LYS A 1 94 ? -7.394 -3.769 -3.781 1.00 90.75 94 LYS A O 1
ATOM 758 N N . ASP A 1 95 ? -9.146 -3.883 -2.362 1.00 85.94 95 ASP A N 1
ATOM 759 C CA . ASP A 1 95 ? -10.108 -4.387 -3.339 1.00 85.94 95 ASP A CA 1
ATOM 760 C C . ASP A 1 95 ? -10.415 -3.396 -4.484 1.00 85.94 95 ASP A C 1
ATOM 762 O O . ASP A 1 95 ? -10.532 -2.180 -4.282 1.00 85.94 95 ASP A O 1
ATOM 766 N N . PRO A 1 96 ? -10.569 -3.906 -5.719 1.00 67.69 96 PRO A N 1
ATOM 767 C CA . PRO A 1 96 ? -11.033 -3.120 -6.852 1.00 67.69 96 PRO A CA 1
ATOM 768 C C . PRO A 1 96 ? -12.524 -2.777 -6.682 1.00 67.69 96 PRO A C 1
ATOM 770 O O . PRO A 1 96 ? -13.332 -3.647 -6.372 1.00 67.69 96 PRO A O 1
ATOM 773 N N . GLY A 1 97 ? -12.908 -1.513 -6.888 1.00 64.19 97 GLY A N 1
ATOM 774 C CA . GLY A 1 97 ? -14.307 -1.074 -6.737 1.00 64.19 97 GLY A CA 1
ATOM 775 C C . GLY A 1 97 ? -14.621 -0.336 -5.434 1.00 64.19 97 GLY A C 1
ATOM 776 O O . GLY A 1 97 ? -15.762 -0.346 -4.969 1.00 64.19 97 GLY A O 1
ATOM 777 N N . PHE A 1 98 ? -13.632 0.343 -4.845 1.00 64.88 98 PHE A N 1
ATOM 778 C CA . PHE A 1 98 ? -13.899 1.321 -3.795 1.00 64.88 98 PHE A CA 1
ATOM 779 C C . PHE A 1 98 ? -14.983 2.313 -4.285 1.00 64.88 98 PHE A C 1
ATOM 781 O O . PHE A 1 98 ? -14.787 2.908 -5.343 1.00 64.88 98 PHE A O 1
ATOM 788 N N . PRO A 1 99 ? -16.101 2.512 -3.552 1.00 55.31 99 PRO A N 1
ATOM 789 C CA . PRO A 1 99 ? -17.388 2.972 -4.110 1.00 55.31 99 PRO A CA 1
ATOM 790 C C . PRO A 1 99 ? -17.453 4.393 -4.699 1.00 55.31 99 PRO A C 1
ATOM 792 O O . PRO A 1 99 ? -18.529 4.831 -5.084 1.00 55.31 99 PRO A O 1
ATOM 795 N N . ASP A 1 100 ? -16.326 5.089 -4.829 1.00 56.62 100 ASP A N 1
ATOM 796 C CA . ASP A 1 100 ? -16.255 6.447 -5.370 1.00 56.62 100 ASP A CA 1
ATOM 797 C C . ASP A 1 100 ? -15.202 6.611 -6.485 1.00 56.62 100 ASP A C 1
ATOM 799 O O . ASP A 1 100 ? -14.900 7.745 -6.857 1.00 56.62 100 ASP A O 1
ATOM 803 N N . ASP A 1 101 ? -14.582 5.532 -6.987 1.00 54.78 101 ASP A N 1
ATOM 804 C CA . ASP A 1 101 ? -13.503 5.643 -7.978 1.00 54.78 101 ASP A CA 1
ATOM 805 C C . ASP A 1 101 ? -13.701 4.679 -9.164 1.00 54.78 101 ASP A C 1
ATOM 807 O O . ASP A 1 101 ? -13.840 3.472 -8.953 1.00 54.78 101 ASP A O 1
ATOM 811 N N . PRO A 1 102 ? -13.701 5.180 -10.416 1.00 56.03 102 PRO A N 1
ATOM 812 C CA . PRO A 1 102 ? -13.803 4.347 -11.614 1.00 56.03 102 PRO A CA 1
ATOM 813 C C . PRO A 1 102 ? -12.557 3.483 -11.874 1.00 56.03 102 PRO A C 1
ATOM 815 O O . PRO A 1 102 ? -12.553 2.699 -12.824 1.00 56.03 102 PRO A O 1
ATOM 818 N N . ASN A 1 103 ? -11.480 3.625 -11.093 1.00 59.06 103 ASN A N 1
ATOM 819 C CA . ASN A 1 103 ? -10.257 2.866 -11.303 1.00 59.06 103 ASN A CA 1
ATOM 820 C C . ASN A 1 103 ? -10.416 1.404 -10.833 1.00 59.06 103 ASN A C 1
ATOM 822 O O . ASN A 1 103 ? -10.649 1.160 -9.645 1.00 59.06 103 ASN A O 1
ATOM 826 N N . PRO A 1 104 ? -10.227 0.411 -11.722 1.00 59.78 104 PRO A N 1
ATOM 827 C CA . PRO A 1 104 ? -10.401 -1.007 -11.406 1.00 59.78 104 PRO A CA 1
ATOM 828 C C . PRO A 1 104 ? -9.316 -1.585 -10.487 1.00 59.78 104 PRO A C 1
ATOM 830 O O . PRO A 1 104 ? -9.283 -2.791 -10.305 1.00 59.78 104 PRO A O 1
ATOM 833 N N . ASN A 1 105 ? -8.417 -0.776 -9.918 1.00 70.25 105 ASN A N 1
ATOM 834 C CA . ASN A 1 105 ? -7.430 -1.205 -8.927 1.00 70.25 105 ASN A CA 1
ATOM 835 C C . ASN A 1 105 ? -7.388 -0.203 -7.766 1.00 70.25 105 ASN A C 1
ATOM 837 O O . ASN A 1 105 ? -6.885 0.909 -7.937 1.00 70.25 105 ASN A O 1
ATOM 841 N N . GLY A 1 106 ? -7.853 -0.597 -6.573 1.00 80.12 106 GLY A N 1
ATOM 842 C CA . GLY A 1 106 ? -7.846 0.267 -5.380 1.00 80.12 106 GLY A CA 1
ATOM 843 C C . GLY A 1 106 ? -6.448 0.803 -5.043 1.00 80.12 106 GLY A C 1
ATOM 844 O O . GLY A 1 106 ? -6.276 1.985 -4.745 1.00 80.12 106 GLY A O 1
ATOM 845 N N . ILE A 1 107 ? -5.420 -0.031 -5.239 1.00 87.62 107 ILE A N 1
ATOM 846 C CA . ILE A 1 107 ? -4.013 0.313 -4.982 1.00 87.62 107 ILE A CA 1
ATOM 847 C C . ILE A 1 107 ? -3.490 1.416 -5.918 1.00 87.62 107 ILE A C 1
ATOM 849 O O . ILE A 1 107 ? -2.600 2.177 -5.535 1.00 87.62 107 ILE A O 1
ATOM 853 N N . ALA A 1 108 ? -4.047 1.569 -7.123 1.00 87.31 108 ALA A N 1
ATOM 854 C CA . ALA A 1 108 ? -3.591 2.586 -8.072 1.00 87.31 108 ALA A CA 1
ATOM 855 C C . ALA A 1 108 ? -3.752 4.014 -7.526 1.00 87.31 108 ALA A C 1
ATOM 857 O O . ALA A 1 108 ? -2.963 4.898 -7.855 1.00 87.31 108 ALA A O 1
ATOM 858 N N . GLN A 1 109 ? -4.722 4.229 -6.634 1.00 87.69 109 GLN A N 1
ATOM 859 C CA . GLN A 1 109 ? -4.971 5.517 -5.982 1.00 87.69 109 GLN A CA 1
ATOM 860 C C . GLN A 1 109 ? -3.879 5.900 -4.977 1.00 87.69 109 GLN A C 1
ATOM 862 O O . GLN A 1 109 ? -3.771 7.059 -4.578 1.00 87.69 109 GLN A O 1
ATOM 867 N N . PHE A 1 110 ? -3.081 4.928 -4.537 1.00 89.75 110 PHE A N 1
ATOM 868 C CA . PHE A 1 110 ? -2.005 5.126 -3.572 1.00 89.75 110 PHE A CA 1
ATOM 869 C C . PHE A 1 110 ? -0.707 5.564 -4.240 1.00 89.75 110 PHE A C 1
ATOM 871 O O . PHE A 1 110 ? 0.246 5.918 -3.546 1.00 89.75 110 PHE A O 1
ATOM 878 N N . VAL A 1 111 ? -0.652 5.525 -5.572 1.00 91.12 111 VAL A N 1
ATOM 879 C CA . VAL A 1 111 ? 0.569 5.713 -6.343 1.00 91.12 111 VAL A CA 1
ATOM 880 C C . VAL A 1 111 ? 0.548 7.045 -7.080 1.00 91.12 111 VAL A C 1
ATOM 882 O O . VAL A 1 111 ? -0.438 7.444 -7.692 1.00 91.12 111 VAL A O 1
ATOM 885 N N . ARG A 1 112 ? 1.695 7.719 -7.062 1.00 91.12 112 ARG A N 1
ATOM 886 C CA . ARG A 1 112 ? 2.039 8.807 -7.976 1.00 91.12 112 ARG A CA 1
ATOM 887 C C . ARG A 1 112 ? 3.270 8.419 -8.770 1.00 91.12 112 ARG A C 1
ATOM 889 O O . ARG A 1 112 ? 4.190 7.811 -8.222 1.00 91.12 112 ARG A O 1
ATOM 896 N N . PHE A 1 113 ? 3.306 8.821 -10.034 1.00 90.62 113 PHE A N 1
ATOM 897 C CA . PHE A 1 113 ? 4.453 8.574 -10.895 1.00 90.62 113 PHE A CA 1
ATOM 898 C C . PHE A 1 113 ? 5.385 9.783 -10.993 1.00 90.62 113 PHE A C 1
ATOM 900 O O . PHE A 1 113 ? 4.963 10.943 -10.974 1.00 90.62 113 PHE A O 1
ATOM 907 N N . GLY A 1 114 ? 6.677 9.481 -11.103 1.00 85.25 114 GLY A N 1
ATOM 908 C CA . GLY A 1 114 ? 7.760 10.449 -11.220 1.00 85.25 114 GLY A CA 1
ATOM 909 C C . GLY A 1 114 ? 8.358 10.901 -9.895 1.00 85.25 114 GLY A C 1
ATOM 910 O O . GLY A 1 114 ? 7.857 10.635 -8.804 1.00 85.25 114 GLY A O 1
ATOM 911 N N . GLY A 1 115 ? 9.514 11.553 -9.995 1.00 71.31 115 GLY A N 1
ATOM 912 C CA . GLY A 1 115 ? 10.228 12.138 -8.865 1.00 71.31 115 GLY A CA 1
ATOM 913 C C . GLY A 1 115 ? 9.504 13.358 -8.290 1.00 71.31 115 GLY A C 1
ATOM 914 O O . GLY A 1 115 ? 8.755 14.045 -8.986 1.00 71.31 115 GLY A O 1
ATOM 915 N N . LYS A 1 116 ? 9.797 13.713 -7.027 1.00 62.38 116 LYS A N 1
ATOM 916 C CA . LYS A 1 116 ? 9.667 15.127 -6.640 1.00 62.38 116 LYS A CA 1
ATOM 917 C C . LYS A 1 116 ? 10.551 15.887 -7.623 1.00 62.38 116 LYS A C 1
ATOM 919 O O . LYS A 1 116 ? 11.691 15.465 -7.799 1.00 62.38 116 LYS A O 1
ATOM 924 N N . ALA A 1 117 ? 10.035 16.935 -8.272 1.00 56.44 117 ALA A N 1
ATOM 925 C CA . ALA A 1 117 ? 10.859 17.814 -9.097 1.00 56.44 117 ALA A CA 1
ATOM 926 C C . ALA A 1 117 ? 12.052 18.225 -8.230 1.00 56.44 117 ALA A C 1
ATOM 928 O O . ALA A 1 117 ? 11.878 18.935 -7.235 1.00 56.44 117 ALA A O 1
ATOM 929 N N . ALA A 1 118 ? 13.218 17.632 -8.481 1.00 44.91 118 ALA A N 1
ATOM 930 C CA . ALA A 1 118 ? 14.343 17.828 -7.597 1.00 44.91 118 ALA A CA 1
ATOM 931 C C . ALA A 1 118 ? 14.729 19.296 -7.735 1.00 44.91 118 ALA A C 1
ATOM 933 O O . ALA A 1 118 ? 14.841 19.813 -8.847 1.00 44.91 118 ALA A O 1
ATOM 934 N N . ARG A 1 119 ? 14.891 19.985 -6.604 1.00 43.81 119 ARG A N 1
ATOM 935 C CA . ARG A 1 119 ? 15.487 21.319 -6.587 1.00 43.81 119 ARG A CA 1
ATOM 936 C C . ARG A 1 119 ? 16.914 21.171 -7.132 1.00 43.81 119 ARG A C 1
ATOM 938 O O . ARG A 1 119 ? 17.804 20.786 -6.386 1.00 43.81 119 ARG A O 1
ATOM 945 N N . GLY A 1 120 ? 17.101 21.384 -8.434 1.00 46.75 120 GLY A N 1
ATOM 946 C CA . GLY A 1 120 ? 18.411 21.419 -9.090 1.00 46.75 120 GLY A CA 1
ATOM 947 C C . GLY A 1 120 ? 18.969 20.105 -9.657 1.00 46.75 120 GLY A C 1
ATOM 948 O O . GLY A 1 120 ? 20.109 20.123 -10.102 1.00 46.75 120 GLY A O 1
ATOM 949 N N . PHE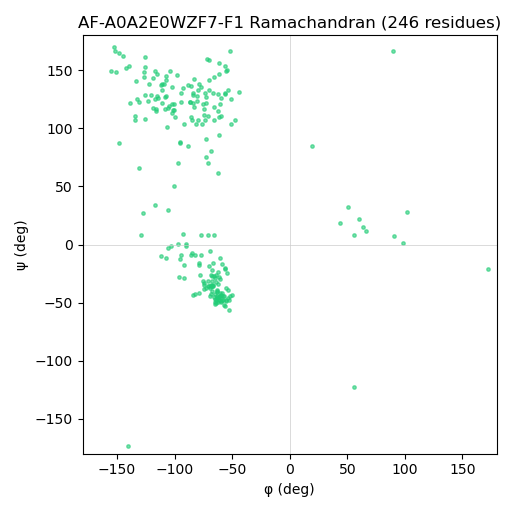 A 1 121 ? 18.220 18.994 -9.691 1.00 46.75 121 PHE A N 1
ATOM 950 C CA . PHE A 1 121 ? 18.655 17.777 -10.401 1.00 46.75 121 PHE A CA 1
ATOM 951 C C . PHE A 1 121 ? 17.669 17.420 -11.512 1.00 46.75 121 PHE A C 1
ATOM 953 O O . PHE A 1 121 ? 16.492 17.180 -11.258 1.00 46.75 121 PHE A O 1
ATOM 960 N N . ASP A 1 122 ? 18.192 17.449 -12.735 1.00 52.88 122 ASP A N 1
ATOM 961 C CA . ASP A 1 122 ? 17.599 17.060 -14.011 1.00 52.88 122 ASP A CA 1
ATOM 962 C C . ASP A 1 122 ? 16.059 16.983 -14.061 1.00 52.88 122 ASP A C 1
ATOM 964 O O . ASP A 1 122 ? 15.435 15.925 -13.912 1.00 52.88 122 ASP A O 1
ATOM 968 N N . ALA A 1 123 ? 15.434 18.139 -14.303 1.00 56.84 123 ALA A N 1
ATOM 969 C CA . ALA A 1 123 ? 13.991 18.253 -14.490 1.00 56.84 123 ALA A CA 1
ATOM 970 C C . ALA A 1 123 ? 13.456 17.322 -15.600 1.00 56.84 123 ALA A C 1
ATOM 972 O O . ALA A 1 123 ? 12.288 16.933 -15.538 1.00 56.84 123 ALA A O 1
ATOM 973 N N . THR A 1 124 ? 14.300 16.918 -16.563 1.00 59.75 124 THR A N 1
ATOM 974 C CA . THR A 1 124 ? 13.914 16.010 -17.655 1.00 59.75 124 THR A CA 1
ATOM 975 C C . THR A 1 124 ? 13.678 14.575 -17.171 1.00 59.75 124 THR A C 1
ATOM 977 O O . THR A 1 124 ? 12.738 13.908 -17.611 1.00 59.75 124 THR A O 1
ATOM 980 N N . HIS A 1 125 ? 14.444 14.100 -16.185 1.00 61.31 125 HIS A N 1
ATOM 981 C CA . HIS A 1 125 ? 14.279 12.742 -15.661 1.00 61.31 125 HIS A CA 1
ATOM 982 C C . HIS A 1 125 ? 13.033 12.621 -14.771 1.00 61.31 125 HIS A C 1
ATOM 984 O O . HIS A 1 125 ? 12.382 11.578 -14.744 1.00 61.31 125 HIS A O 1
ATOM 990 N N . ALA A 1 126 ? 12.671 13.684 -14.044 1.00 61.53 126 ALA A N 1
ATOM 991 C CA . ALA A 1 126 ? 11.456 13.702 -13.228 1.00 61.53 126 ALA A CA 1
ATOM 992 C C . ALA A 1 126 ? 10.176 13.848 -14.074 1.00 61.53 126 ALA A C 1
ATOM 994 O O . ALA A 1 126 ? 9.152 13.258 -13.726 1.00 61.53 126 ALA A O 1
ATOM 995 N N . SER A 1 127 ? 10.220 14.604 -15.178 1.00 71.62 127 SER A N 1
ATOM 996 C CA . SER A 1 127 ? 9.068 14.779 -16.074 1.00 71.62 127 SER A CA 1
ATOM 997 C C . SER A 1 127 ? 8.747 13.521 -16.881 1.00 71.62 127 SER A C 1
ATOM 999 O O . SER A 1 127 ? 7.570 13.247 -17.110 1.00 71.62 127 SER A O 1
ATOM 1001 N N . SER A 1 128 ? 9.763 12.718 -17.220 1.00 82.94 128 SER A N 1
ATOM 1002 C CA . SER A 1 128 ? 9.643 11.519 -18.067 1.00 82.94 128 SER A CA 1
ATOM 1003 C C . SER A 1 128 ? 8.641 10.469 -17.570 1.00 82.94 128 SER A C 1
ATOM 1005 O O . SER A 1 128 ? 8.189 9.655 -18.365 1.00 82.94 128 SER A O 1
ATOM 1007 N N . TYR A 1 129 ? 8.297 10.475 -16.278 1.00 86.75 129 TYR A N 1
ATOM 1008 C CA . TYR A 1 129 ? 7.390 9.500 -15.656 1.00 86.75 129 TYR A CA 1
ATOM 1009 C C . TYR A 1 129 ? 6.055 10.100 -15.198 1.00 86.75 129 TYR A C 1
ATOM 1011 O O . TYR A 1 129 ? 5.157 9.373 -14.793 1.00 86.75 129 TYR A O 1
ATOM 1019 N N . ARG A 1 130 ? 5.899 11.430 -15.199 1.00 85.88 130 ARG A N 1
ATOM 1020 C CA . ARG A 1 130 ? 4.747 12.091 -14.555 1.00 85.88 130 ARG A CA 1
ATOM 1021 C C . ARG A 1 130 ? 3.405 11.750 -15.222 1.00 85.88 130 ARG A C 1
ATOM 1023 O O . ARG A 1 130 ? 2.381 11.787 -14.549 1.00 85.88 130 ARG A O 1
ATOM 1030 N N . GLY A 1 131 ? 3.412 11.448 -16.520 1.00 87.25 131 GLY A N 1
ATOM 1031 C CA . GLY A 1 131 ? 2.222 11.096 -17.307 1.00 87.25 131 GLY A CA 1
ATOM 1032 C C . GLY A 1 131 ? 1.940 9.597 -17.396 1.00 87.25 131 GLY A C 1
ATOM 1033 O O . GLY A 1 131 ? 1.099 9.187 -18.193 1.00 87.25 131 GLY A O 1
ATOM 1034 N N . ASP A 1 132 ? 2.657 8.775 -16.634 1.00 93.38 132 ASP A N 1
ATOM 1035 C CA . ASP A 1 132 ? 2.479 7.333 -16.703 1.00 93.38 132 ASP A CA 1
ATOM 1036 C C . ASP A 1 132 ? 1.095 6.906 -16.216 1.00 93.38 132 ASP A C 1
ATOM 1038 O O . ASP A 1 132 ? 0.548 7.456 -15.256 1.00 93.38 132 ASP A O 1
ATOM 1042 N N . LYS A 1 133 ? 0.540 5.881 -16.863 1.00 92.38 133 LYS A N 1
ATOM 1043 C CA . LYS A 1 133 ? -0.735 5.282 -16.479 1.00 92.38 133 LYS A CA 1
ATOM 1044 C C . LYS A 1 133 ? -0.471 3.989 -15.732 1.00 92.38 133 LYS A C 1
ATOM 1046 O O . LYS A 1 133 ? 0.333 3.170 -16.165 1.00 92.38 133 LYS A O 1
ATOM 1051 N N . PHE A 1 134 ? -1.181 3.783 -14.626 1.00 92.81 134 PHE A N 1
ATOM 1052 C CA . PHE A 1 134 ? -0.946 2.635 -13.750 1.00 92.81 134 PHE A CA 1
ATOM 1053 C C . PHE A 1 134 ? -1.041 1.292 -14.481 1.00 92.81 134 PHE A C 1
ATOM 1055 O O . PHE A 1 134 ? -0.132 0.480 -14.363 1.00 92.81 134 PHE A O 1
ATOM 1062 N N . HIS A 1 135 ? -2.090 1.094 -15.280 1.00 92.31 135 HIS A N 1
ATOM 1063 C CA . HIS A 1 135 ? -2.309 -0.144 -16.033 1.00 92.31 135 HIS A CA 1
ATOM 1064 C C . HIS A 1 135 ? -1.284 -0.382 -17.153 1.00 92.31 135 HIS A C 1
ATOM 1066 O O . HIS A 1 135 ? -1.098 -1.525 -17.553 1.00 92.31 135 HIS A O 1
ATOM 1072 N N . ASP A 1 136 ? -0.610 0.666 -17.636 1.00 93.75 136 ASP A N 1
ATOM 1073 C CA . ASP A 1 136 ? 0.411 0.538 -18.679 1.00 93.75 136 ASP A CA 1
ATOM 1074 C C . ASP A 1 136 ? 1.763 0.125 -18.082 1.00 93.75 136 ASP A C 1
ATOM 1076 O O . ASP A 1 136 ? 2.480 -0.709 -18.637 1.00 93.75 136 ASP A O 1
ATOM 1080 N N . VAL A 1 137 ? 2.139 0.726 -16.946 1.00 94.75 137 VAL A N 1
ATOM 1081 C CA . VAL A 1 137 ? 3.515 0.640 -16.426 1.00 94.75 137 VAL A CA 1
ATOM 1082 C C . VAL A 1 137 ? 3.676 -0.251 -15.200 1.00 94.75 137 VAL A C 1
ATOM 1084 O O . VAL A 1 137 ? 4.814 -0.527 -14.822 1.00 94.75 137 VAL A O 1
ATOM 1087 N N . VAL A 1 138 ? 2.597 -0.682 -14.549 1.00 94.88 138 VAL A N 1
ATOM 1088 C CA . VAL A 1 138 ? 2.656 -1.591 -13.397 1.00 94.88 138 VAL A CA 1
ATOM 1089 C C . VAL A 1 138 ? 2.312 -2.998 -13.864 1.00 94.88 138 VAL A C 1
ATOM 1091 O O . VAL A 1 138 ? 1.205 -3.256 -14.320 1.00 94.88 138 VAL A O 1
ATOM 1094 N N . GLN A 1 139 ? 3.286 -3.900 -13.765 1.00 94.00 139 GLN A N 1
ATOM 1095 C CA . GLN A 1 139 ? 3.158 -5.287 -14.203 1.00 94.00 139 GLN A CA 1
ATOM 1096 C C . GLN A 1 139 ? 2.501 -6.157 -13.130 1.00 94.00 139 GLN A C 1
ATOM 1098 O O . GLN A 1 139 ? 1.681 -7.008 -13.456 1.00 94.00 139 GLN A O 1
ATOM 1103 N N . ASP A 1 140 ? 2.914 -5.986 -11.876 1.00 93.62 140 ASP A N 1
ATOM 1104 C CA . ASP A 1 140 ? 2.453 -6.811 -10.762 1.00 93.62 140 ASP A CA 1
ATOM 1105 C C . ASP A 1 140 ? 2.475 -6.015 -9.457 1.00 93.62 140 ASP A C 1
ATOM 1107 O O . ASP A 1 140 ? 3.311 -5.117 -9.273 1.00 93.62 140 ASP A O 1
ATOM 1111 N N . VAL A 1 141 ? 1.546 -6.353 -8.566 1.00 93.31 141 VAL A N 1
ATOM 1112 C CA . VAL A 1 141 ? 1.391 -5.743 -7.248 1.00 93.31 141 VAL A CA 1
ATOM 1113 C C . VAL A 1 141 ? 1.087 -6.828 -6.237 1.00 93.31 141 VAL A C 1
ATOM 1115 O O . VAL A 1 141 ? 0.072 -7.513 -6.332 1.00 93.31 141 VAL A O 1
ATOM 1118 N N . ASP A 1 142 ? 1.937 -6.917 -5.228 1.00 93.94 142 ASP A N 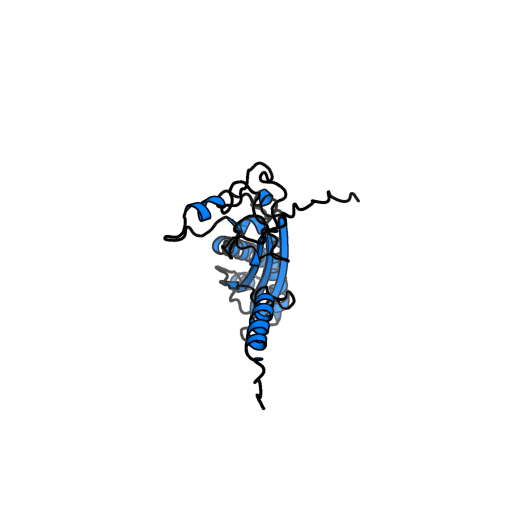1
ATOM 1119 C CA . ASP A 1 142 ? 1.730 -7.786 -4.085 1.00 93.94 142 ASP A CA 1
ATOM 1120 C C . ASP A 1 142 ? 1.444 -6.947 -2.834 1.00 93.94 142 ASP A C 1
ATOM 1122 O O . ASP A 1 142 ? 2.043 -5.888 -2.618 1.00 93.94 142 ASP A O 1
ATOM 1126 N N . TRP A 1 143 ? 0.480 -7.419 -2.046 1.00 94.38 143 TRP A N 1
ATOM 1127 C CA . TRP A 1 143 ? -0.040 -6.763 -0.850 1.00 94.38 143 TRP A CA 1
ATOM 1128 C C . TRP A 1 143 ? -0.142 -7.797 0.263 1.00 94.38 143 TRP A C 1
ATOM 1130 O O . TRP A 1 143 ? -1.072 -8.617 0.276 1.00 94.38 143 TRP A O 1
ATOM 1140 N N . ALA A 1 144 ? 0.771 -7.691 1.223 1.00 95.12 144 ALA A N 1
ATOM 1141 C CA . ALA A 1 144 ? 0.723 -8.405 2.487 1.00 95.12 144 ALA A CA 1
ATOM 1142 C C . ALA A 1 144 ? 0.361 -7.430 3.612 1.00 95.12 144 ALA A C 1
ATOM 1144 O O . ALA A 1 144 ? 0.784 -6.275 3.607 1.00 95.12 144 ALA A O 1
ATOM 1145 N N . GLN A 1 145 ? -0.446 -7.883 4.571 1.00 96.19 145 GLN A N 1
ATOM 1146 C CA . GLN A 1 145 ? -0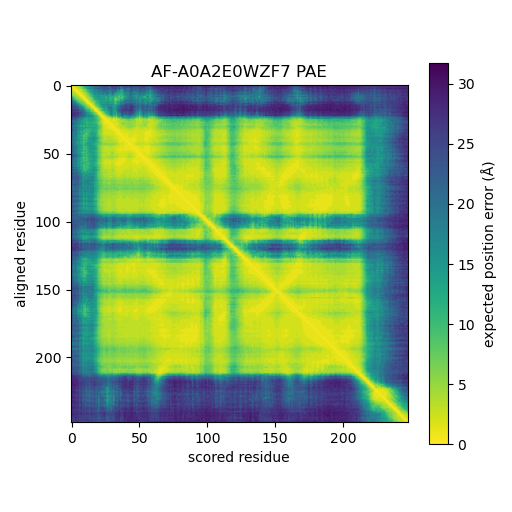.881 -7.045 5.685 1.00 96.19 145 GLN A CA 1
ATOM 1147 C C . GLN A 1 145 ? -0.959 -7.818 6.994 1.00 96.19 145 GLN A C 1
ATOM 1149 O O . GLN A 1 145 ? -1.276 -9.007 7.006 1.00 96.19 145 GLN A O 1
ATOM 1154 N N . SER A 1 146 ? -0.767 -7.104 8.096 1.00 96.69 146 SER A N 1
ATOM 1155 C CA . SER A 1 146 ? -1.055 -7.581 9.444 1.00 96.69 146 SER A CA 1
ATOM 1156 C C . SER A 1 146 ? -1.678 -6.466 10.282 1.00 96.69 146 SER A C 1
ATOM 1158 O O . SER A 1 146 ? -1.487 -5.274 10.024 1.00 96.69 146 SER A O 1
ATOM 1160 N N . VAL A 1 147 ? -2.461 -6.860 11.283 1.00 97.56 147 VAL A N 1
ATOM 1161 C CA . VAL A 1 147 ? -3.037 -5.957 12.282 1.00 97.56 147 VAL A CA 1
ATOM 1162 C C . VAL A 1 147 ? -2.588 -6.422 13.654 1.00 97.56 147 VAL A C 1
ATOM 1164 O O . VAL A 1 147 ? -2.578 -7.620 13.929 1.00 97.56 147 VAL A O 1
ATOM 1167 N N . GLU A 1 148 ? -2.226 -5.487 14.517 1.00 95.25 148 GLU A N 1
ATOM 1168 C CA . GLU A 1 148 ? -1.806 -5.803 15.876 1.00 95.25 148 GLU A CA 1
ATOM 1169 C C . GLU A 1 148 ? -2.183 -4.687 16.855 1.00 95.25 148 GLU A C 1
ATOM 1171 O O . GLU A 1 148 ? -2.570 -3.571 16.486 1.00 95.25 148 GLU A O 1
ATOM 1176 N N . ILE A 1 149 ? -2.123 -5.032 18.139 1.00 95.56 149 ILE A N 1
ATOM 1177 C CA . ILE A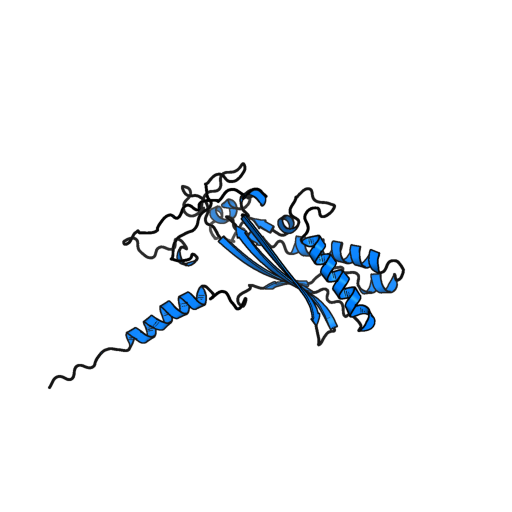 1 149 ? -2.316 -4.106 19.247 1.00 95.56 149 ILE A CA 1
ATOM 1178 C C . ILE A 1 149 ? -1.003 -4.047 20.014 1.00 95.56 149 ILE A C 1
ATOM 1180 O O . ILE A 1 149 ? -0.575 -5.046 20.585 1.00 95.56 149 ILE A O 1
ATOM 1184 N N . GLY A 1 150 ? -0.373 -2.875 20.047 1.00 92.00 150 GLY A N 1
ATOM 1185 C CA . GLY A 1 150 ? 0.926 -2.711 20.694 1.00 92.00 150 GLY A CA 1
ATOM 1186 C C . GLY A 1 150 ? 0.860 -3.009 22.186 1.00 92.00 150 GLY A C 1
ATOM 1187 O O . GLY A 1 150 ? 0.038 -2.426 22.891 1.00 92.00 150 GLY A O 1
ATOM 1188 N N . GLU A 1 151 ? 1.760 -3.858 22.675 1.00 90.75 151 GLU A N 1
ATOM 1189 C CA . GLU A 1 151 ? 1.727 -4.398 24.041 1.00 90.75 151 GLU A CA 1
ATOM 1190 C C . GLU A 1 151 ? 1.766 -3.314 25.126 1.00 90.75 151 GLU A C 1
ATOM 1192 O O . GLU A 1 151 ? 1.022 -3.372 26.102 1.00 90.75 151 GLU A O 1
ATOM 1197 N N . GLN A 1 152 ? 2.600 -2.287 24.941 1.00 89.69 152 GLN A N 1
ATOM 1198 C CA . GLN A 1 152 ? 2.821 -1.259 25.964 1.00 89.69 152 GLN A CA 1
ATOM 1199 C C . GLN A 1 152 ? 1.701 -0.214 26.022 1.00 89.69 152 GLN A C 1
ATOM 1201 O O . GLN A 1 152 ? 1.296 0.218 27.097 1.00 89.69 152 GLN A O 1
ATOM 1206 N N . GLN A 1 153 ? 1.217 0.238 24.862 1.00 92.19 153 GLN A N 1
ATOM 1207 C CA . GLN A 1 153 ? 0.268 1.359 24.772 1.00 92.19 153 GLN A CA 1
ATOM 1208 C C . GLN A 1 153 ? -1.164 0.910 24.450 1.00 92.19 153 GLN A C 1
ATOM 1210 O O . GLN A 1 153 ? -2.078 1.740 24.388 1.00 92.19 153 GLN A O 1
ATOM 1215 N N . ASN A 1 154 ? -1.367 -0.391 24.225 1.00 95.50 154 ASN A N 1
ATOM 1216 C CA . ASN A 1 154 ? -2.613 -0.984 23.744 1.00 95.50 154 ASN A CA 1
ATOM 1217 C C . ASN A 1 154 ? -3.154 -0.290 22.490 1.00 95.50 154 ASN A C 1
ATOM 1219 O O . ASN A 1 154 ? -4.363 -0.147 22.328 1.00 95.50 154 ASN A O 1
ATOM 1223 N N . ARG A 1 155 ? -2.262 0.215 21.630 1.00 95.75 155 ARG A N 1
ATOM 1224 C CA . ARG A 1 155 ? -2.648 0.991 20.450 1.00 95.75 155 ARG A CA 1
ATOM 1225 C C . ARG A 1 155 ? -2.883 0.082 19.264 1.00 95.75 155 ARG A C 1
ATOM 1227 O O . ARG A 1 155 ? -2.097 -0.823 19.038 1.00 95.75 155 ARG A O 1
ATOM 1234 N N . LEU A 1 156 ? -3.948 0.364 18.526 1.00 96.31 156 LEU A N 1
ATOM 1235 C CA . LEU A 1 156 ? -4.297 -0.352 17.310 1.00 96.31 156 LEU A CA 1
ATOM 1236 C C . LEU A 1 156 ? -3.468 0.165 16.130 1.00 96.31 156 LEU A C 1
ATOM 1238 O O . LEU A 1 156 ? -3.530 1.360 15.795 1.00 96.31 156 LEU A O 1
ATOM 1242 N N . HIS A 1 157 ? -2.741 -0.734 15.476 1.00 95.88 157 HIS A N 1
ATOM 1243 C CA . HIS A 1 157 ? -1.960 -0.417 14.290 1.00 95.88 157 HIS A CA 1
ATOM 1244 C C . HIS A 1 157 ? -1.939 -1.559 13.278 1.00 95.88 157 HIS A C 1
ATOM 1246 O O . HIS A 1 157 ? -2.312 -2.696 13.557 1.00 95.88 157 HIS A O 1
ATOM 1252 N N . ALA A 1 158 ? -1.569 -1.201 12.056 1.00 96.94 158 ALA A N 1
ATOM 1253 C CA . ALA A 1 158 ? -1.561 -2.078 10.901 1.00 96.94 158 ALA A CA 1
ATOM 1254 C C . ALA A 1 158 ? -0.248 -1.926 10.146 1.00 96.94 158 ALA A C 1
ATOM 1256 O O . ALA A 1 158 ? 0.232 -0.806 9.967 1.00 96.94 158 ALA A O 1
ATOM 1257 N N . HIS A 1 159 ? 0.280 -3.034 9.654 1.00 96.31 159 HIS A N 1
ATOM 1258 C CA . HIS A 1 159 ? 1.433 -3.065 8.772 1.00 96.31 159 HIS A CA 1
ATOM 1259 C C . HIS A 1 159 ? 0.983 -3.527 7.397 1.00 96.31 159 HIS A C 1
ATOM 1261 O O . HIS A 1 159 ? 0.189 -4.460 7.279 1.00 96.31 159 HIS A O 1
ATOM 1267 N N . VAL A 1 160 ? 1.487 -2.866 6.365 1.00 95.81 160 VAL A N 1
ATOM 1268 C CA . VAL A 1 160 ? 1.272 -3.251 4.976 1.00 95.81 160 VAL A CA 1
ATOM 1269 C C . VAL A 1 160 ? 2.616 -3.278 4.271 1.00 95.81 160 VAL A C 1
ATOM 1271 O O . VAL A 1 160 ? 3.306 -2.260 4.207 1.00 95.81 160 VAL A O 1
ATOM 1274 N N . ASP A 1 161 ? 2.952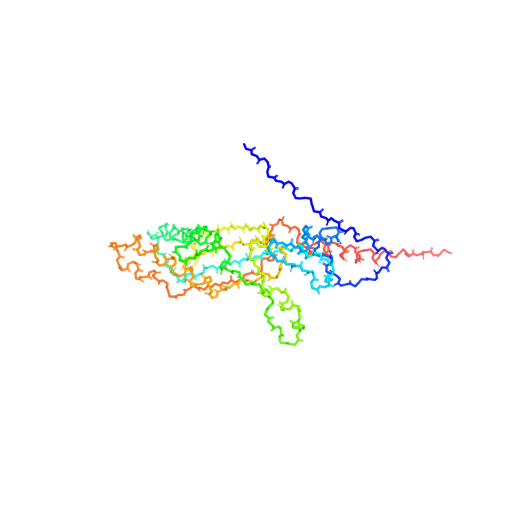 -4.429 3.707 1.00 95.00 161 ASP A N 1
ATOM 1275 C CA . ASP A 1 161 ? 4.077 -4.601 2.802 1.00 95.00 161 ASP A CA 1
ATOM 1276 C C . ASP A 1 161 ? 3.555 -4.616 1.365 1.00 95.00 161 ASP A C 1
ATOM 1278 O O . ASP A 1 161 ? 2.771 -5.476 0.959 1.00 95.00 161 ASP A O 1
ATOM 1282 N N . LEU A 1 162 ? 3.982 -3.610 0.608 1.00 93.94 162 LEU A N 1
ATOM 1283 C CA . LEU A 1 162 ? 3.622 -3.389 -0.783 1.00 93.94 162 LEU A CA 1
ATOM 1284 C C . LEU A 1 162 ? 4.831 -3.631 -1.671 1.00 93.94 162 LEU A C 1
ATOM 1286 O O . LEU A 1 162 ? 5.831 -2.916 -1.562 1.00 93.94 162 LEU A O 1
ATOM 1290 N N . ARG A 1 163 ? 4.708 -4.567 -2.608 1.00 94.31 163 ARG A N 1
ATOM 1291 C CA . ARG A 1 163 ? 5.723 -4.816 -3.632 1.00 94.31 163 ARG A CA 1
ATOM 1292 C C . ARG A 1 163 ? 5.145 -4.538 -5.008 1.00 94.31 163 ARG A C 1
ATOM 1294 O O . ARG A 1 163 ? 4.139 -5.117 -5.396 1.00 94.31 163 ARG A O 1
ATOM 1301 N N . PHE A 1 164 ? 5.813 -3.672 -5.758 1.00 94.06 164 PHE A N 1
ATOM 1302 C CA . PHE A 1 164 ? 5.478 -3.362 -7.142 1.00 94.06 164 PHE A CA 1
ATOM 1303 C C . PHE A 1 164 ? 6.559 -3.894 -8.069 1.00 94.06 164 PHE A C 1
ATOM 1305 O O . PHE A 1 164 ? 7.739 -3.603 -7.869 1.00 94.06 164 PHE A O 1
ATOM 1312 N N . ILE A 1 165 ? 6.152 -4.566 -9.141 1.00 94.44 165 ILE A N 1
ATOM 1313 C CA . ILE A 1 165 ? 6.983 -4.790 -10.324 1.00 94.44 165 ILE A CA 1
ATOM 1314 C C . ILE A 1 165 ? 6.475 -3.841 -11.409 1.00 94.44 165 ILE A C 1
ATOM 1316 O O . ILE A 1 165 ? 5.310 -3.904 -11.797 1.00 94.44 165 ILE A O 1
ATOM 1320 N N . HIS A 1 166 ? 7.322 -2.929 -11.884 1.00 94.62 166 HIS A N 1
ATOM 1321 C CA . HIS A 1 166 ? 6.881 -1.825 -12.739 1.00 94.62 166 HIS A CA 1
ATOM 1322 C C . HIS A 1 166 ? 7.973 -1.308 -13.688 1.00 94.62 166 HIS A C 1
ATOM 1324 O O . HIS A 1 166 ? 9.151 -1.631 -13.561 1.00 94.62 166 HIS A O 1
ATOM 1330 N N . TYR A 1 167 ? 7.575 -0.455 -14.630 1.00 95.62 167 TYR A N 1
ATOM 1331 C CA . TYR A 1 167 ? 8.417 0.204 -15.634 1.00 95.62 167 TYR A CA 1
ATOM 1332 C C . TYR A 1 167 ? 8.402 1.727 -15.462 1.00 95.62 167 TYR A C 1
ATOM 1334 O O . TYR A 1 167 ? 8.413 2.484 -16.427 1.00 95.62 167 TYR A O 1
ATOM 1342 N N . SER A 1 168 ? 8.299 2.204 -14.227 1.00 93.62 168 SER A N 1
ATOM 1343 C CA . SER A 1 168 ? 8.128 3.630 -13.912 1.00 93.62 168 SER A CA 1
ATOM 1344 C C . SER A 1 168 ? 8.938 4.031 -12.677 1.00 93.62 168 SER A C 1
ATOM 1346 O O . SER A 1 168 ? 9.700 3.232 -12.142 1.00 93.62 168 SER A O 1
AT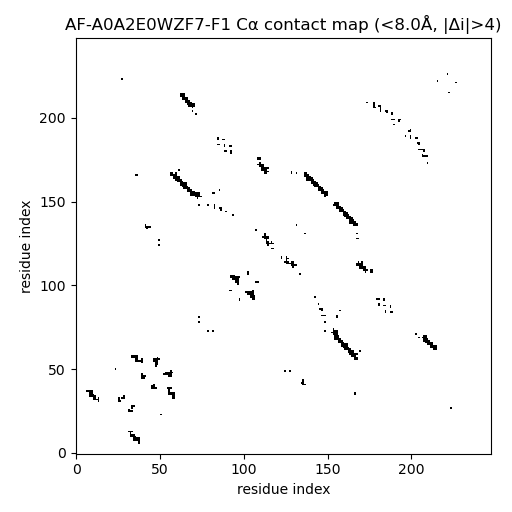OM 1348 N N . GLN A 1 169 ? 8.769 5.258 -12.200 1.00 91.00 169 GLN A N 1
ATOM 1349 C CA . GLN A 1 169 ? 9.194 5.706 -10.885 1.00 91.00 169 GLN A CA 1
ATOM 1350 C C . GLN A 1 169 ? 7.961 5.866 -9.985 1.00 91.00 169 GLN A C 1
ATOM 1352 O O . GLN A 1 169 ? 7.257 6.867 -10.080 1.00 91.00 169 GLN A O 1
ATOM 1357 N N . ILE A 1 170 ? 7.716 4.887 -9.111 1.00 91.19 170 ILE A N 1
ATOM 1358 C CA . ILE A 1 170 ? 6.572 4.875 -8.188 1.00 91.19 170 ILE A CA 1
ATOM 1359 C C . ILE A 1 170 ? 6.899 5.651 -6.911 1.00 91.19 170 ILE A C 1
ATOM 1361 O O . ILE A 1 170 ? 7.965 5.490 -6.315 1.00 91.19 170 ILE A O 1
ATOM 1365 N N . GLN A 1 171 ? 5.946 6.463 -6.465 1.00 91.12 171 GLN A N 1
ATOM 1366 C CA . GLN A 1 171 ? 5.903 7.052 -5.134 1.00 91.12 171 GLN A CA 1
ATOM 1367 C C . GLN A 1 171 ? 4.567 6.761 -4.475 1.00 91.12 171 GLN A C 1
ATOM 1369 O O . GLN A 1 171 ? 3.530 6.761 -5.132 1.00 91.12 171 GLN A O 1
ATOM 1374 N N . ILE A 1 172 ? 4.588 6.629 -3.154 1.00 92.00 172 ILE A N 1
ATOM 1375 C CA . ILE A 1 172 ? 3.375 6.501 -2.358 1.00 92.00 172 ILE A CA 1
ATOM 1376 C C . ILE A 1 172 ? 2.787 7.891 -2.042 1.00 92.00 172 ILE A C 1
ATOM 1378 O O . ILE A 1 172 ? 3.488 8.814 -1.607 1.00 92.00 172 ILE A O 1
ATOM 1382 N N . ASP A 1 173 ? 1.489 8.068 -2.276 1.00 92.00 173 ASP A N 1
ATOM 1383 C CA . ASP A 1 173 ? 0.718 9.257 -1.912 1.00 92.00 173 ASP A CA 1
ATOM 1384 C C . ASP A 1 173 ? 0.150 9.126 -0.495 1.00 92.00 173 ASP A C 1
ATOM 1386 O O . ASP A 1 173 ? -0.988 8.717 -0.270 1.00 92.00 173 ASP A O 1
ATOM 1390 N N . ILE A 1 174 ? 0.977 9.478 0.489 1.00 91.88 174 ILE A N 1
ATOM 1391 C CA . ILE A 1 174 ? 0.610 9.388 1.906 1.00 91.88 174 ILE A CA 1
ATOM 1392 C C . ILE A 1 174 ? -0.614 10.232 2.276 1.00 91.88 174 ILE A C 1
ATOM 1394 O O . ILE A 1 174 ? -1.479 9.708 2.981 1.00 91.88 174 ILE A O 1
ATOM 1398 N N . PRO A 1 175 ? -0.748 11.497 1.825 1.00 92.56 175 PRO A N 1
ATOM 1399 C CA . PRO A 1 175 ? -1.979 12.255 2.029 1.00 92.56 175 PRO A CA 1
ATOM 1400 C C . PRO A 1 175 ? -3.230 11.519 1.540 1.00 92.56 175 PRO A C 1
ATOM 1402 O O . PRO A 1 175 ? -4.201 11.411 2.295 1.00 92.56 175 PRO A O 1
ATOM 1405 N N . LYS A 1 176 ? -3.195 10.974 0.317 1.00 91.31 176 LYS A N 1
ATOM 1406 C CA . LYS A 1 176 ? -4.329 10.250 -0.267 1.00 91.31 176 LYS A CA 1
ATOM 1407 C C . LYS A 1 176 ? -4.633 8.960 0.493 1.00 91.31 176 LYS A C 1
ATOM 1409 O O . LYS A 1 176 ? -5.790 8.726 0.840 1.00 91.31 176 LYS A O 1
ATOM 1414 N N . ILE A 1 177 ? -3.612 8.171 0.834 1.00 93.44 177 ILE A N 1
ATOM 1415 C CA . ILE A 1 177 ? -3.774 6.964 1.657 1.00 93.44 177 ILE A CA 1
ATOM 1416 C C . ILE A 1 177 ? -4.407 7.309 3.004 1.00 93.44 177 ILE A C 1
ATOM 1418 O O . ILE A 1 177 ? -5.358 6.649 3.408 1.00 93.44 177 ILE A O 1
ATOM 1422 N N . ASN A 1 178 ? -3.920 8.342 3.698 1.00 94.62 178 ASN A N 1
ATOM 1423 C CA . ASN A 1 178 ? -4.476 8.750 4.988 1.00 94.62 178 ASN A CA 1
ATOM 1424 C C . ASN A 1 178 ? -5.955 9.133 4.869 1.00 94.62 178 ASN A C 1
ATOM 1426 O O . ASN A 1 178 ? -6.761 8.730 5.705 1.00 94.62 178 ASN A O 1
ATOM 1430 N N . GLN A 1 179 ? -6.317 9.882 3.825 1.00 93.25 179 GLN A N 1
ATOM 1431 C CA . GLN A 1 179 ? -7.708 10.245 3.562 1.00 93.25 179 GLN A CA 1
ATOM 1432 C C . GLN A 1 179 ? -8.586 9.002 3.364 1.00 93.25 179 GLN A C 1
ATOM 1434 O O . GLN A 1 179 ? -9.652 8.900 3.975 1.00 93.25 179 GLN A O 1
ATOM 1439 N N . ILE A 1 180 ? -8.140 8.058 2.530 1.00 92.38 180 ILE A N 1
ATOM 1440 C CA . ILE A 1 180 ? -8.881 6.827 2.236 1.00 92.38 180 ILE A CA 1
ATOM 1441 C C . ILE A 1 180 ? -8.996 5.967 3.495 1.00 92.38 180 ILE A C 1
ATOM 1443 O O . ILE A 1 180 ? -10.105 5.595 3.864 1.00 92.38 180 ILE A O 1
ATOM 1447 N N . PHE A 1 181 ? -7.888 5.722 4.192 1.00 95.50 181 PHE A N 1
ATOM 1448 C CA . PHE A 1 181 ? -7.847 4.911 5.405 1.00 95.50 181 PHE A CA 1
ATOM 1449 C C . PHE A 1 181 ? -8.805 5.435 6.478 1.00 95.50 181 PHE A C 1
ATOM 1451 O O . PHE A 1 181 ? -9.666 4.697 6.948 1.00 95.50 181 PHE A O 1
ATOM 1458 N N . VAL A 1 182 ? -8.719 6.727 6.821 1.00 96.56 182 VAL A N 1
ATOM 1459 C CA . VAL A 1 182 ? -9.581 7.344 7.843 1.00 96.56 182 VAL A CA 1
ATOM 1460 C C . VAL A 1 182 ? -11.056 7.241 7.457 1.00 96.56 182 VAL A C 1
ATOM 1462 O O . VAL A 1 182 ? -11.894 6.894 8.290 1.00 96.56 182 VAL A O 1
ATOM 1465 N N . ARG A 1 183 ? -11.387 7.516 6.190 1.00 94.56 183 ARG A N 1
ATOM 1466 C CA . ARG A 1 183 ? -12.762 7.436 5.686 1.00 94.56 183 ARG A CA 1
ATOM 1467 C C . ARG A 1 183 ? -13.312 6.013 5.778 1.00 94.56 183 ARG A C 1
ATOM 1469 O O . ARG A 1 183 ? -14.414 5.826 6.291 1.00 94.56 183 ARG A O 1
ATOM 1476 N N . THR A 1 184 ? -12.558 5.031 5.296 1.00 94.81 184 THR A N 1
ATOM 1477 C CA . THR A 1 184 ? -12.963 3.620 5.275 1.00 94.81 184 THR A CA 1
ATOM 1478 C C . THR A 1 184 ? -13.112 3.070 6.685 1.00 94.81 184 THR A C 1
ATOM 1480 O O . THR A 1 184 ? -14.157 2.504 7.004 1.00 94.81 184 THR A O 1
ATOM 1483 N N . PHE A 1 185 ? -12.126 3.330 7.546 1.00 97.38 185 PHE A N 1
ATOM 1484 C CA . PHE A 1 185 ? -12.145 2.916 8.944 1.00 97.38 185 PHE A CA 1
ATOM 1485 C C . PHE A 1 185 ? -13.377 3.459 9.663 1.00 97.38 185 PHE A C 1
ATOM 1487 O O . PHE A 1 185 ? -14.148 2.704 10.245 1.00 97.38 185 PHE A O 1
ATOM 1494 N N . ASN A 1 186 ? -13.621 4.769 9.566 1.00 97.38 186 ASN A N 1
ATOM 1495 C CA . ASN A 1 186 ? -14.765 5.398 10.224 1.00 97.38 186 ASN A CA 1
ATOM 1496 C C . ASN A 1 186 ? -16.109 4.903 9.678 1.00 97.38 186 ASN A C 1
ATOM 1498 O O . ASN A 1 186 ? -17.084 4.849 10.425 1.00 97.38 186 ASN A O 1
ATOM 1502 N N . ARG A 1 187 ? -16.186 4.556 8.387 1.00 95.88 187 ARG A N 1
ATOM 1503 C CA . ARG A 1 187 ? -17.398 3.979 7.794 1.00 95.88 187 ARG A CA 1
ATOM 1504 C C . ARG A 1 187 ? -17.715 2.618 8.411 1.00 95.88 187 ARG A C 1
ATOM 1506 O O . ARG A 1 187 ? -18.843 2.419 8.852 1.00 95.88 187 ARG A O 1
ATOM 1513 N N . ILE A 1 188 ? -16.731 1.719 8.470 1.00 96.94 188 ILE A N 1
ATOM 1514 C CA . ILE A 1 188 ? -16.895 0.390 9.077 1.00 96.94 188 ILE A CA 1
ATOM 1515 C C . ILE A 1 188 ? -17.201 0.537 10.570 1.00 96.94 188 ILE A C 1
ATOM 1517 O O . ILE A 1 188 ? -18.166 -0.036 11.061 1.00 96.94 188 ILE A O 1
ATOM 1521 N N . LEU A 1 189 ? -16.456 1.391 11.274 1.00 97.44 189 LEU A N 1
ATOM 1522 C CA . LEU A 1 189 ? -16.649 1.659 12.698 1.00 97.44 189 LEU A CA 1
ATOM 1523 C C . LEU A 1 189 ? -18.091 2.075 13.027 1.00 97.44 189 LEU A C 1
ATOM 1525 O O . LEU A 1 189 ? -18.680 1.567 13.977 1.00 97.44 189 LEU A O 1
ATOM 1529 N N . ARG A 1 190 ? -18.673 2.987 12.240 1.00 96.75 190 ARG A N 1
ATOM 1530 C CA . ARG A 1 190 ? -20.063 3.436 12.423 1.00 96.75 190 ARG A CA 1
ATOM 1531 C C . ARG A 1 190 ? -21.078 2.332 12.150 1.00 96.75 190 ARG A C 1
ATOM 1533 O O . ARG A 1 190 ? -22.106 2.306 12.814 1.00 96.75 190 ARG A O 1
ATOM 1540 N N . ARG A 1 191 ? -20.799 1.447 11.188 1.00 96.75 191 ARG A N 1
ATOM 1541 C CA . ARG A 1 191 ? -21.641 0.280 10.900 1.00 96.75 191 ARG A CA 1
ATOM 1542 C C . ARG A 1 191 ? -21.632 -0.690 12.083 1.00 96.75 191 ARG A C 1
ATOM 1544 O O . ARG A 1 191 ? -22.695 -1.043 12.576 1.00 96.75 191 ARG A O 1
ATOM 1551 N N . GLU A 1 192 ? -20.448 -1.067 12.561 1.00 96.75 192 GLU A N 1
ATOM 1552 C CA . GLU A 1 192 ? -20.287 -2.044 13.649 1.00 96.75 192 GLU A CA 1
ATOM 1553 C C . GLU A 1 192 ? -20.811 -1.525 14.996 1.00 96.75 192 GLU A C 1
ATOM 1555 O O . GLU A 1 192 ? -21.394 -2.275 15.775 1.00 96.75 192 GLU A O 1
ATOM 1560 N N . PHE A 1 193 ? -20.646 -0.229 15.273 1.00 95.38 193 PHE A N 1
ATOM 1561 C CA . PHE A 1 193 ? -21.077 0.396 16.527 1.00 95.38 193 PHE A CA 1
ATOM 1562 C C . PHE A 1 193 ? -22.331 1.260 16.375 1.00 95.38 193 PHE A C 1
ATOM 1564 O O . PHE A 1 193 ? -22.517 2.213 17.134 1.00 95.38 193 PHE A O 1
ATOM 1571 N N . LEU A 1 194 ? -23.217 0.920 15.434 1.00 95.06 194 LEU A N 1
ATOM 1572 C CA . LEU A 1 194 ? -24.458 1.664 15.186 1.00 95.06 194 LEU A CA 1
ATOM 1573 C C . LEU A 1 194 ? -25.304 1.834 16.460 1.00 95.06 194 LEU A C 1
ATOM 1575 O O . LEU A 1 194 ? -25.842 2.909 16.714 1.00 95.06 194 LEU A O 1
ATOM 1579 N N . HIS A 1 195 ? -25.367 0.793 17.292 1.00 95.50 195 HIS A N 1
ATOM 1580 C CA . HIS A 1 195 ? -26.103 0.793 18.562 1.00 95.50 195 HIS A CA 1
ATOM 1581 C C . HIS A 1 195 ? -25.266 1.262 19.767 1.00 95.50 195 HIS A C 1
ATOM 1583 O O . HIS A 1 195 ? -25.773 1.323 20.883 1.00 95.50 195 HIS A O 1
ATOM 1589 N N . PHE A 1 196 ? -23.997 1.626 19.552 1.00 95.12 196 PHE A N 1
ATOM 1590 C CA . PHE A 1 196 ? -23.052 2.046 20.592 1.00 95.12 196 PHE A CA 1
ATOM 1591 C C . PHE A 1 196 ? -22.348 3.362 20.206 1.00 95.12 196 PHE A C 1
ATOM 1593 O O . PHE A 1 196 ? -21.127 3.394 20.018 1.00 95.12 196 PHE A O 1
ATOM 1600 N N . PRO A 1 197 ? -23.080 4.488 20.111 1.00 94.12 197 PRO A N 1
ATOM 1601 C CA . PRO A 1 197 ? -22.547 5.750 19.590 1.00 94.12 197 PRO A CA 1
ATOM 1602 C C . PRO A 1 197 ? -21.368 6.302 20.405 1.00 94.12 197 PRO A C 1
ATOM 1604 O O . PRO A 1 197 ? -20.468 6.929 19.846 1.00 94.12 197 PRO A O 1
ATOM 1607 N N . ALA A 1 198 ? -21.322 6.030 21.714 1.00 95.44 198 ALA A N 1
ATOM 1608 C CA . ALA A 1 198 ? -20.187 6.398 22.558 1.00 95.44 198 ALA A CA 1
ATOM 1609 C C . ALA A 1 198 ? -18.891 5.677 22.136 1.00 95.44 198 ALA A C 1
ATOM 1611 O O . ALA A 1 198 ? -17.831 6.303 22.075 1.00 95.44 198 ALA A O 1
ATOM 1612 N N . LEU A 1 199 ? -18.976 4.388 21.778 1.00 93.38 199 LEU A N 1
ATOM 1613 C CA . LEU A 1 199 ? -17.837 3.613 21.275 1.00 93.38 199 LEU A CA 1
ATOM 1614 C C . LEU A 1 199 ? -17.415 4.085 19.883 1.00 93.38 199 LEU A C 1
ATOM 1616 O O . LEU A 1 199 ? -16.229 4.323 19.647 1.00 93.38 199 LEU A O 1
ATOM 1620 N N . ALA A 1 200 ? -18.378 4.315 18.986 1.00 95.56 200 ALA A N 1
ATOM 1621 C CA . ALA A 1 200 ? -18.098 4.874 17.665 1.00 95.56 200 ALA A CA 1
ATOM 1622 C C . ALA A 1 200 ? -17.371 6.230 17.768 1.00 95.56 200 ALA A C 1
ATOM 1624 O O . ALA A 1 200 ? -16.377 6.464 17.080 1.00 95.56 200 ALA A O 1
ATOM 1625 N N . SER A 1 201 ? -17.818 7.113 18.666 1.00 96.31 201 SER A N 1
ATOM 1626 C CA . SER A 1 201 ? -17.193 8.421 18.897 1.00 96.31 201 SER A CA 1
ATOM 1627 C C . SER A 1 201 ? -15.767 8.292 19.449 1.00 96.31 201 SER A C 1
ATOM 1629 O O . SER A 1 201 ? -14.832 8.872 18.891 1.00 96.31 201 SER A O 1
ATOM 1631 N N . LYS A 1 202 ? -15.563 7.445 20.470 1.00 96.12 202 LYS A N 1
ATOM 1632 C CA . LYS A 1 202 ? -14.247 7.153 21.073 1.00 96.12 202 LYS A CA 1
ATOM 1633 C C . LYS A 1 202 ? -13.206 6.756 20.020 1.00 96.12 202 LYS A C 1
ATOM 1635 O O . LYS A 1 202 ? -12.072 7.254 20.032 1.00 96.12 202 LYS A O 1
ATOM 1640 N N . TYR A 1 203 ? -13.596 5.892 19.085 1.00 96.94 203 TYR A N 1
ATOM 1641 C CA . TYR A 1 203 ? -12.693 5.308 18.094 1.00 96.94 203 TYR A CA 1
ATOM 1642 C C . TYR A 1 203 ? -12.632 6.038 16.757 1.00 96.94 203 TYR A C 1
ATOM 1644 O O . TYR A 1 203 ? -11.726 5.757 15.974 1.00 96.94 203 TYR A O 1
ATOM 1652 N N . THR A 1 204 ? -13.508 7.015 16.512 1.00 97.38 204 THR A N 1
ATOM 1653 C CA . THR A 1 204 ? -13.484 7.795 15.270 1.00 97.38 204 THR A CA 1
ATOM 1654 C C . THR A 1 204 ? -12.113 8.447 15.076 1.00 97.38 204 THR A C 1
ATOM 1656 O O . THR A 1 204 ? -11.550 9.077 15.982 1.00 97.38 204 THR A O 1
ATOM 1659 N N . LEU A 1 205 ? -11.562 8.271 13.877 1.00 96.69 205 LEU A N 1
ATOM 1660 C CA . LEU A 1 205 ? -10.287 8.834 13.461 1.00 96.69 205 LEU A CA 1
ATOM 1661 C C . LEU A 1 205 ? -10.508 10.177 12.773 1.00 96.69 205 LEU A C 1
ATOM 1663 O O . LEU A 1 205 ? -11.346 10.308 11.887 1.00 96.69 205 LEU A O 1
ATOM 1667 N N . THR A 1 206 ? -9.707 11.171 13.133 1.00 95.19 206 THR A N 1
ATOM 1668 C CA . THR A 1 206 ? -9.553 12.403 12.342 1.00 95.19 206 THR A CA 1
ATOM 1669 C C . THR A 1 206 ? -8.334 12.317 11.428 1.00 95.19 206 THR A C 1
ATOM 1671 O O . THR A 1 206 ? -8.299 12.922 10.359 1.00 95.19 206 THR A O 1
ATOM 1674 N N . LYS A 1 207 ? -7.332 11.536 11.841 1.00 94.00 207 LYS A N 1
ATOM 1675 C CA . LYS A 1 207 ? -6.078 11.299 11.134 1.00 94.00 207 LYS A CA 1
ATOM 1676 C C . LYS A 1 207 ? -5.498 9.953 11.564 1.00 94.00 207 LYS A C 1
ATOM 1678 O O . LYS A 1 207 ? -5.666 9.560 12.716 1.00 94.00 207 LYS A O 1
ATOM 1683 N N . ALA A 1 208 ? -4.777 9.296 10.663 1.00 91.56 208 ALA A N 1
ATOM 1684 C CA . ALA A 1 208 ? -3.858 8.218 10.990 1.00 91.56 208 ALA A CA 1
ATOM 1685 C C . ALA A 1 208 ? -2.411 8.703 10.828 1.00 91.56 208 ALA A C 1
ATOM 1687 O O . ALA A 1 208 ? -2.080 9.515 9.959 1.00 91.56 208 ALA A O 1
ATOM 1688 N N . PHE A 1 209 ? -1.527 8.218 11.691 1.00 92.38 209 PHE A N 1
ATOM 1689 C CA . PHE A 1 209 ? -0.098 8.440 11.537 1.00 92.38 209 PHE A CA 1
ATOM 1690 C C . PHE A 1 209 ? 0.435 7.355 10.620 1.00 92.38 209 PHE A C 1
ATOM 1692 O O . PHE A 1 209 ? 0.470 6.187 10.996 1.00 92.38 209 PHE A O 1
ATOM 1699 N N . ILE A 1 210 ? 0.803 7.759 9.407 1.00 91.62 210 ILE A N 1
ATOM 1700 C CA . ILE A 1 210 ? 1.349 6.852 8.408 1.00 91.62 210 ILE A CA 1
ATOM 1701 C C . ILE A 1 210 ? 2.858 7.027 8.361 1.00 91.62 210 ILE A C 1
ATOM 1703 O O . ILE A 1 210 ? 3.350 8.125 8.088 1.00 91.62 210 ILE A O 1
ATOM 1707 N N . HIS A 1 211 ? 3.581 5.943 8.619 1.00 90.75 211 HIS A N 1
ATOM 1708 C CA . HIS A 1 211 ? 5.028 5.900 8.466 1.00 90.75 211 HIS A CA 1
ATOM 1709 C C . HIS A 1 211 ? 5.393 5.056 7.247 1.00 90.75 211 HIS A C 1
ATOM 1711 O O . HIS A 1 211 ? 4.948 3.918 7.122 1.00 90.75 211 HIS A O 1
ATOM 1717 N N . LEU A 1 212 ? 6.208 5.627 6.358 1.00 86.75 212 LEU A N 1
ATOM 1718 C CA . LEU A 1 212 ? 6.844 4.894 5.269 1.00 86.75 212 LEU A CA 1
ATOM 1719 C C . LEU A 1 212 ? 8.201 4.401 5.749 1.00 86.75 212 LEU A C 1
ATOM 1721 O O . LEU A 1 212 ? 9.157 5.175 5.826 1.00 86.75 212 LEU A O 1
ATOM 1725 N N . GLY A 1 213 ? 8.270 3.115 6.058 1.00 77.44 213 GLY A N 1
ATOM 1726 C CA . GLY A 1 213 ? 9.533 2.431 6.253 1.00 77.44 213 GLY A CA 1
ATOM 1727 C C . GLY A 1 213 ? 10.181 2.141 4.903 1.00 77.44 213 GLY A C 1
ATOM 1728 O O . GLY A 1 213 ? 9.536 1.648 3.976 1.00 77.44 213 GLY A O 1
ATOM 1729 N N . ASN A 1 214 ? 11.484 2.396 4.799 1.00 60.47 214 ASN A N 1
ATOM 1730 C CA . ASN A 1 214 ? 12.281 1.700 3.798 1.00 60.47 214 ASN A CA 1
ATOM 1731 C C . ASN A 1 214 ? 12.459 0.278 4.319 1.00 60.47 214 ASN A C 1
ATOM 1733 O O . ASN A 1 214 ? 13.146 0.093 5.326 1.00 60.47 214 ASN A O 1
ATOM 1737 N N . ASN A 1 215 ? 11.844 -0.705 3.661 1.00 48.91 215 ASN A N 1
ATOM 1738 C CA . ASN A 1 215 ? 12.014 -2.111 4.006 1.00 48.91 215 ASN A CA 1
ATOM 1739 C C . ASN A 1 215 ? 13.460 -2.525 3.671 1.00 48.91 215 ASN A C 1
ATOM 1741 O O . ASN A 1 215 ? 13.760 -3.021 2.591 1.00 48.91 215 ASN A O 1
ATOM 1745 N N . ARG A 1 216 ? 14.407 -2.204 4.560 1.00 45.94 216 ARG A N 1
ATOM 1746 C CA . ARG A 1 216 ? 15.792 -2.699 4.502 1.00 45.94 216 ARG A CA 1
ATOM 1747 C C . ARG A 1 216 ? 15.929 -4.071 5.165 1.00 45.94 216 ARG A C 1
ATOM 1749 O O . ARG A 1 216 ? 16.994 -4.664 5.059 1.00 45.94 216 ARG A O 1
ATOM 1756 N N . ASN A 1 217 ? 14.866 -4.554 5.813 1.00 36.31 217 ASN A N 1
ATOM 1757 C CA . ASN A 1 217 ? 14.892 -5.705 6.710 1.00 36.31 217 AS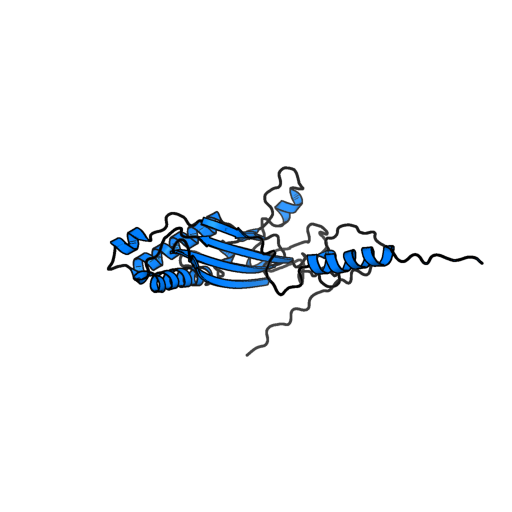N A CA 1
ATOM 1758 C C . ASN A 1 217 ? 13.836 -6.774 6.368 1.00 36.31 217 ASN A C 1
ATOM 1760 O O . ASN A 1 217 ? 13.439 -7.516 7.262 1.00 36.31 217 ASN A O 1
ATOM 1764 N N . SER A 1 218 ? 13.384 -6.905 5.114 1.00 37.91 218 SER A N 1
ATOM 1765 C CA . SER A 1 218 ? 12.723 -8.154 4.713 1.00 37.91 218 SER A CA 1
ATOM 1766 C C . SER A 1 218 ? 13.800 -9.234 4.592 1.00 37.91 218 SER A C 1
ATOM 1768 O O . SER A 1 218 ? 14.478 -9.376 3.573 1.00 37.91 218 SER A O 1
ATOM 1770 N N . VAL A 1 219 ? 14.004 -9.915 5.713 1.00 39.91 219 VAL A N 1
ATOM 1771 C CA . VAL A 1 219 ? 14.685 -11.198 5.852 1.00 39.91 219 VAL A CA 1
ATOM 1772 C C . VAL A 1 219 ? 14.192 -12.116 4.718 1.00 39.91 219 VAL A C 1
ATOM 1774 O O . VAL A 1 219 ? 12.991 -12.189 4.491 1.00 39.91 219 VAL A O 1
ATOM 1777 N N . GLU A 1 220 ? 15.117 -12.761 3.997 1.00 40.59 220 GLU A N 1
ATOM 1778 C CA . GLU A 1 220 ? 14.914 -13.767 2.920 1.00 40.59 220 GLU A CA 1
ATOM 1779 C C . GLU A 1 220 ? 14.980 -13.346 1.440 1.00 40.59 220 GLU A C 1
ATOM 1781 O O . GLU A 1 220 ? 14.952 -14.210 0.566 1.00 40.59 220 GLU A O 1
ATOM 1786 N N . ALA A 1 221 ? 15.249 -12.085 1.112 1.00 40.28 221 ALA A N 1
ATOM 1787 C CA . ALA A 1 221 ? 15.978 -11.792 -0.124 1.00 40.28 221 ALA A CA 1
ATOM 1788 C C . ALA A 1 221 ? 17.389 -11.402 0.301 1.00 40.28 221 ALA A C 1
ATOM 1790 O O . ALA A 1 221 ? 17.527 -10.417 1.023 1.00 40.28 221 ALA A O 1
ATOM 1791 N N . GLU A 1 222 ? 18.427 -12.158 -0.088 1.00 40.72 222 GLU A N 1
ATOM 1792 C CA . GLU A 1 222 ? 19.806 -11.665 0.032 1.00 40.72 222 GLU A CA 1
ATOM 1793 C C . GLU A 1 222 ? 19.807 -10.255 -0.552 1.00 40.72 222 GLU A C 1
ATOM 1795 O O . GLU A 1 222 ? 19.593 -10.066 -1.755 1.00 40.72 222 GLU A O 1
ATOM 1800 N N . SER A 1 223 ? 19.916 -9.248 0.316 1.00 48.75 223 SER A N 1
ATOM 1801 C CA . SER A 1 223 ? 19.740 -7.884 -0.134 1.00 48.75 223 SER A CA 1
ATOM 1802 C C . SER A 1 223 ? 20.840 -7.635 -1.158 1.00 48.75 223 SER A C 1
ATOM 1804 O O . SER A 1 223 ? 21.948 -8.163 -1.050 1.00 48.75 223 SER A O 1
ATOM 1806 N N . ASN A 1 224 ? 20.580 -6.826 -2.180 1.00 51.09 224 ASN A N 1
ATOM 1807 C CA . ASN A 1 224 ? 21.614 -6.525 -3.173 1.00 51.09 224 ASN A CA 1
ATOM 1808 C C . ASN A 1 224 ? 22.891 -5.940 -2.501 1.00 51.09 224 ASN A C 1
ATOM 1810 O O . ASN A 1 224 ? 23.994 -6.027 -3.032 1.00 51.09 224 ASN A O 1
ATOM 1814 N N . TRP A 1 225 ? 22.752 -5.414 -1.276 1.00 45.47 225 TRP A N 1
ATOM 1815 C CA . TRP A 1 225 ? 23.840 -5.036 -0.374 1.00 45.47 225 TRP A CA 1
ATOM 1816 C C . TRP A 1 225 ? 24.665 -6.203 0.185 1.00 45.47 225 TRP A C 1
ATOM 1818 O O . TRP A 1 225 ? 25.873 -6.038 0.350 1.00 45.47 225 TRP A O 1
ATOM 1828 N N . ASP A 1 226 ? 24.071 -7.362 0.449 1.00 50.69 226 ASP A N 1
ATOM 1829 C CA . ASP A 1 226 ? 24.774 -8.570 0.897 1.00 50.69 226 ASP A CA 1
ATOM 1830 C C . ASP A 1 226 ? 25.580 -9.210 -0.240 1.00 50.69 226 ASP A C 1
ATOM 1832 O O . ASP A 1 226 ? 26.726 -9.618 -0.034 1.00 50.69 226 ASP A O 1
ATOM 1836 N N . LEU A 1 227 ? 25.048 -9.187 -1.469 1.00 53.94 227 LEU A N 1
ATOM 1837 C CA . LEU A 1 227 ? 25.793 -9.547 -2.685 1.00 53.94 227 LEU A CA 1
ATOM 1838 C C . LEU A 1 227 ? 26.998 -8.618 -2.905 1.00 53.94 227 LEU A C 1
ATOM 1840 O O . LEU A 1 227 ? 28.117 -9.085 -3.136 1.00 53.94 227 LEU A O 1
ATOM 1844 N N . ILE A 1 228 ? 26.797 -7.303 -2.752 1.00 54.91 228 ILE A N 1
ATOM 1845 C CA . ILE A 1 228 ? 27.870 -6.300 -2.796 1.00 54.91 228 ILE A CA 1
ATOM 1846 C C . ILE A 1 228 ? 28.892 -6.560 -1.673 1.00 54.91 228 ILE A C 1
ATOM 1848 O O . ILE A 1 228 ? 30.091 -6.621 -1.942 1.00 54.91 228 ILE A O 1
ATOM 1852 N N . ARG A 1 229 ? 28.465 -6.790 -0.424 1.00 56.12 229 ARG A N 1
ATOM 1853 C CA . ARG A 1 229 ? 29.380 -7.094 0.691 1.00 56.12 229 ARG A CA 1
ATOM 1854 C C . ARG A 1 229 ? 30.202 -8.353 0.459 1.00 56.12 229 ARG A C 1
ATOM 1856 O O . ARG A 1 229 ? 31.394 -8.312 0.738 1.00 56.12 229 ARG A O 1
ATOM 1863 N N . ARG A 1 230 ? 29.637 -9.444 -0.069 1.00 59.69 230 ARG A N 1
ATOM 1864 C CA . ARG A 1 230 ? 30.431 -10.640 -0.413 1.00 59.69 230 ARG A CA 1
ATOM 1865 C C . ARG A 1 230 ? 31.473 -10.323 -1.481 1.00 59.69 230 ARG A C 1
ATOM 1867 O O . ARG A 1 230 ? 32.638 -10.676 -1.317 1.00 59.69 230 ARG A O 1
ATOM 1874 N N . GLN A 1 231 ? 31.085 -9.601 -2.531 1.00 56.78 231 GLN A N 1
ATOM 1875 C CA . GLN A 1 231 ? 31.979 -9.285 -3.644 1.00 56.78 231 GLN A CA 1
ATOM 1876 C C . GLN A 1 231 ? 33.139 -8.355 -3.244 1.00 56.78 231 GLN A C 1
ATOM 1878 O O . GLN A 1 231 ? 34.252 -8.503 -3.752 1.00 56.78 231 GLN A O 1
ATOM 1883 N N . TYR A 1 232 ? 32.901 -7.399 -2.340 1.00 57.75 232 TYR A N 1
ATOM 1884 C CA . TYR A 1 232 ? 33.935 -6.470 -1.868 1.00 57.75 232 TYR A CA 1
ATOM 1885 C C . TYR A 1 232 ? 34.672 -6.963 -0.613 1.00 57.75 232 TYR A C 1
ATOM 1887 O O . TYR A 1 232 ? 35.858 -6.679 -0.464 1.00 57.75 232 TYR A O 1
ATOM 1895 N N . GLY A 1 233 ? 34.031 -7.767 0.238 1.00 54.47 233 GLY A N 1
ATOM 1896 C CA . GLY A 1 233 ? 34.656 -8.416 1.394 1.00 54.47 233 GLY A CA 1
ATOM 1897 C C . GLY A 1 233 ? 35.686 -9.470 0.987 1.00 54.47 233 GLY A C 1
ATOM 1898 O O . GLY A 1 233 ? 36.783 -9.492 1.536 1.00 54.47 233 GLY A O 1
ATOM 1899 N N . GLN A 1 234 ? 35.403 -10.265 -0.053 1.00 51.44 234 GLN A N 1
ATOM 1900 C CA . GLN A 1 234 ? 36.357 -11.250 -0.584 1.00 51.44 234 GLN A CA 1
ATOM 1901 C C . GLN A 1 234 ? 37.593 -10.610 -1.242 1.00 51.44 234 GLN A C 1
ATOM 1903 O O . GLN A 1 234 ? 38.674 -11.200 -1.245 1.00 51.44 234 GLN A O 1
ATOM 1908 N N . LYS A 1 235 ? 37.472 -9.385 -1.774 1.00 50.09 235 LYS A N 1
ATOM 1909 C CA . LYS A 1 235 ? 38.619 -8.643 -2.326 1.00 50.09 235 LYS A CA 1
ATOM 1910 C C . LYS A 1 235 ? 39.533 -8.069 -1.247 1.00 50.09 235 LYS A C 1
ATOM 1912 O O . LYS A 1 235 ? 40.737 -7.999 -1.471 1.00 50.09 235 LYS A O 1
ATOM 1917 N N . ALA A 1 236 ? 38.989 -7.708 -0.086 1.00 49.81 236 ALA A N 1
ATOM 1918 C CA . ALA A 1 236 ? 39.791 -7.254 1.048 1.00 49.81 236 ALA A CA 1
ATOM 1919 C C . ALA A 1 236 ? 40.647 -8.393 1.631 1.00 49.81 236 ALA A C 1
ATOM 1921 O O . ALA A 1 236 ? 41.797 -8.168 1.992 1.00 49.81 236 ALA A O 1
ATOM 1922 N N . THR A 1 237 ? 40.133 -9.628 1.641 1.00 49.66 237 THR A N 1
ATOM 1923 C CA . THR A 1 237 ? 40.876 -10.810 2.111 1.00 49.66 237 THR A CA 1
ATOM 1924 C C . THR A 1 237 ? 41.889 -11.350 1.099 1.00 49.66 237 THR A C 1
ATOM 1926 O O . THR A 1 237 ? 42.877 -11.954 1.496 1.00 49.66 237 THR A O 1
ATOM 1929 N N . ALA A 1 238 ? 41.689 -11.128 -0.205 1.00 50.75 238 ALA A N 1
ATOM 1930 C CA . ALA A 1 238 ? 42.645 -11.550 -1.236 1.00 50.75 238 ALA A CA 1
ATOM 1931 C C . ALA A 1 238 ? 43.859 -10.606 -1.368 1.00 50.75 238 ALA A C 1
ATOM 1933 O O . ALA A 1 238 ? 44.882 -10.990 -1.925 1.00 50.75 238 ALA A O 1
ATOM 1934 N N . SER A 1 239 ? 43.760 -9.375 -0.853 1.00 49.16 239 SER A N 1
ATOM 1935 C CA . SER A 1 239 ? 44.807 -8.348 -0.950 1.00 49.16 239 SER A CA 1
ATOM 1936 C C . SER A 1 239 ? 45.917 -8.473 0.103 1.00 49.16 239 SER A C 1
ATOM 1938 O O . SER A 1 239 ? 46.905 -7.747 0.014 1.00 49.16 239 SER A O 1
ATOM 1940 N N . THR A 1 240 ? 45.774 -9.340 1.108 1.00 50.31 240 THR A N 1
ATOM 1941 C CA . THR A 1 240 ? 46.749 -9.489 2.206 1.00 50.31 240 THR A CA 1
ATOM 1942 C C . THR A 1 240 ? 47.643 -10.723 2.082 1.00 50.31 240 THR A C 1
ATOM 1944 O O . THR A 1 240 ? 48.544 -10.901 2.897 1.00 50.31 240 THR A O 1
ATOM 1947 N N . ALA A 1 241 ? 47.465 -11.548 1.048 1.00 50.38 241 ALA A N 1
ATOM 1948 C CA . ALA A 1 241 ? 48.317 -12.705 0.786 1.00 50.38 241 ALA A CA 1
ATOM 1949 C C . ALA A 1 241 ? 49.409 -12.374 -0.249 1.00 50.38 241 ALA A C 1
ATOM 1951 O O . ALA A 1 241 ? 49.380 -12.863 -1.376 1.00 50.38 241 ALA A O 1
ATOM 1952 N N . SER A 1 242 ? 50.384 -11.545 0.131 1.00 47.38 242 SER A N 1
ATOM 1953 C CA . SER A 1 242 ? 51.676 -11.514 -0.570 1.00 47.38 242 SER A CA 1
ATOM 1954 C C . SER A 1 242 ? 52.590 -12.573 0.052 1.00 47.38 242 SER A C 1
ATOM 1956 O O . SER A 1 242 ? 52.830 -12.509 1.259 1.00 47.38 242 SER A O 1
ATOM 1958 N N . PRO A 1 243 ? 53.120 -13.545 -0.711 1.00 48.25 243 PRO A N 1
ATOM 1959 C CA . PRO A 1 243 ? 54.098 -14.479 -0.180 1.00 48.25 243 PRO A CA 1
ATOM 1960 C C . PRO A 1 243 ? 55.429 -13.748 0.014 1.00 48.25 243 PRO A C 1
ATOM 1962 O O . PRO A 1 243 ? 55.993 -13.194 -0.932 1.00 48.25 243 PRO A O 1
ATOM 1965 N N . VAL A 1 244 ? 55.933 -13.750 1.247 1.00 50.34 244 VAL A N 1
ATOM 1966 C CA . VAL A 1 244 ? 57.318 -13.378 1.548 1.00 50.34 244 VAL A CA 1
ATOM 1967 C C . VAL A 1 244 ? 58.217 -14.370 0.809 1.00 50.34 244 VAL A C 1
ATOM 1969 O O . VAL A 1 244 ? 58.253 -15.552 1.150 1.00 50.34 244 VAL A O 1
ATOM 1972 N N . LYS A 1 245 ? 58.915 -13.909 -0.232 1.00 50.22 245 LYS A N 1
ATOM 1973 C CA . LYS A 1 245 ? 60.028 -14.661 -0.813 1.00 50.22 245 LYS A CA 1
ATOM 1974 C C . LYS A 1 245 ? 61.175 -14.620 0.194 1.00 50.22 245 LYS A C 1
ATOM 1976 O O . LYS A 1 245 ? 61.736 -13.555 0.428 1.00 50.22 245 LYS A O 1
ATOM 1981 N N . MET A 1 246 ? 61.489 -15.760 0.802 1.00 48.56 246 MET A N 1
ATOM 1982 C CA . MET A 1 246 ? 62.793 -15.955 1.429 1.00 48.56 246 MET A CA 1
ATOM 1983 C C . MET A 1 246 ? 63.781 -16.292 0.315 1.00 48.56 246 MET A C 1
ATOM 1985 O O . MET A 1 246 ? 63.704 -17.367 -0.278 1.00 48.56 246 MET A O 1
ATOM 1989 N N . GLU A 1 247 ? 64.647 -15.337 -0.007 1.00 50.84 247 GLU A N 1
ATOM 1990 C CA . GLU A 1 247 ? 65.869 -15.599 -0.761 1.00 50.84 247 GLU A CA 1
ATOM 1991 C C . GLU A 1 247 ? 66.917 -16.149 0.214 1.00 50.84 247 GLU A C 1
ATOM 1993 O O . GLU A 1 247 ? 67.115 -15.602 1.301 1.00 50.84 247 GLU A O 1
ATOM 1998 N N . THR A 1 248 ? 67.490 -17.291 -0.163 1.00 67.12 248 THR A N 1
ATOM 1999 C CA . THR A 1 248 ? 68.592 -18.003 0.501 1.00 67.12 248 THR A CA 1
ATOM 2000 C C . THR A 1 248 ? 69.941 -17.437 0.109 1.00 67.12 248 THR A C 1
ATOM 2002 O O . THR A 1 248 ? 70.095 -17.173 -1.107 1.00 67.12 248 THR A O 1
#

Nearest PDB structures (foldseek):
  7ql5-assembly1_D  TM=2.208E-01  e=2.837E+00  Tetronarce californica
  8gzh-assembly1_A  TM=4.223E-01  e=4.798E+00  Synechocystis sp. PCC 6803
  7ekp-assembly1_A  TM=2.368E-01  e=3.583E+00  Homo sapiens
  2bg9-assembly1_C  TM=2.496E-01  e=5.716E+00  Torpedo marmorata
  7sms-assembly1_A  TM=1.960E-01  e=3.798E+00  Tetronarce californica